Protein AF-A0A011QR63-F1 (afdb_monomer_lite)

Secondary structure (DSSP, 8-state):
-EE--TTHHHHHT-SGGGHHHHHHHHHHTS-HHHHHHHHHHHHHS---SSSHHHHHHHHHHHHHHHTTS-HHHHHHHHH-SS-HHHHHHHBSS---SPPPHHHHHHHH---SSHHHHHHHHHHHTHIIIIIIHHHHHHHHTTT--EE-GGG-HHHHHHHHHS-HHHHSBTTBTTHHHHHHTTTTS-HHHHTPPP------HHHHHHTTTHHHHHHHT-HHHHHHHTSB-HHHHHHHHHHHHTTSS--HHHHHHHHHHHHHIIIIIS---HHHHHHHHHHTT-

pLDDT: mean 89.35, std 8.79, range [52.25, 97.94]

Sequence (282 aa):
MILSGVGGDELFGGYRRYLGGHYARRYRNFPAWLRSLASLVAARLPADRHAGLLNRLRLAKGFIASAGMSADERYRSYLQVLDRQAVAALLIQPPGQASDPLTRAFAAAGNDDELNRMFAVDAETQLPDDLLLLTDKMSMAVSLECRVPLLDHQLVELAASIPASVKLRDGQLKSLLKLALTDLLPDEILNRQKRGFGTPMGAWLKRELAPLLRRLLAPAVVDARGLFHSSLVARLIADHDANRIDGTDILLALLNLEVWSRVYLDRRDPADVAEELRSYVA

Radius of gyration: 21.28 Å; chains: 1; bounding box: 49×40×59 Å

Structure (mmCIF, N/CA/C/O backbone):
data_AF-A0A011QR63-F1
#
_entry.id   AF-A0A011QR63-F1
#
loop_
_atom_site.group_PDB
_atom_site.id
_atom_site.type_symbol
_atom_site.label_atom_id
_atom_site.label_alt_id
_atom_site.label_comp_id
_atom_site.label_asym_id
_atom_site.label_entity_id
_atom_site.label_seq_id
_atom_site.pdbx_PDB_ins_code
_atom_site.Cartn_x
_atom_site.Cartn_y
_atom_site.Cartn_z
_atom_site.occupancy
_atom_site.B_iso_or_equiv
_atom_site.auth_seq_id
_atom_site.auth_comp_id
_atom_site.auth_asym_id
_atom_site.auth_atom_id
_atom_site.pdbx_PDB_model_num
ATOM 1 N N . MET A 1 1 ? -21.104 -12.993 -11.142 1.00 86.44 1 MET A N 1
ATOM 2 C CA . MET A 1 1 ? -21.135 -11.939 -10.109 1.00 86.44 1 MET A CA 1
ATOM 3 C C . MET A 1 1 ? -20.531 -12.491 -8.828 1.00 86.44 1 MET A C 1
ATOM 5 O O . MET A 1 1 ? -20.891 -13.598 -8.442 1.00 86.44 1 MET A O 1
ATOM 9 N N . ILE A 1 2 ? -19.617 -11.751 -8.202 1.00 95.94 2 ILE A N 1
ATOM 10 C CA . ILE A 1 2 ? -19.010 -12.079 -6.902 1.00 95.94 2 ILE A CA 1
ATOM 11 C C . ILE A 1 2 ? -19.216 -10.932 -5.908 1.00 95.94 2 ILE A C 1
ATOM 13 O O . ILE A 1 2 ? -19.413 -9.785 -6.309 1.00 95.94 2 ILE A O 1
ATOM 17 N N . LEU A 1 3 ? -19.164 -11.246 -4.613 1.00 95.81 3 LEU A N 1
ATOM 18 C CA . LEU A 1 3 ? -19.209 -10.259 -3.534 1.00 95.81 3 LEU A CA 1
ATOM 19 C C . LEU A 1 3 ? -17.835 -10.158 -2.874 1.00 95.81 3 LEU A C 1
ATOM 21 O O . LEU A 1 3 ? -17.238 -11.171 -2.510 1.00 95.81 3 LEU A O 1
ATOM 25 N N . SER A 1 4 ? -17.358 -8.931 -2.698 1.00 93.62 4 SER A N 1
ATOM 26 C CA . SER A 1 4 ? -16.094 -8.615 -2.046 1.00 93.62 4 SER A CA 1
ATOM 27 C C . SER A 1 4 ? -16.322 -7.975 -0.679 1.00 93.62 4 SER A C 1
ATOM 29 O O . SER A 1 4 ? -17.246 -7.191 -0.480 1.00 93.62 4 SER A O 1
ATOM 31 N N . GLY A 1 5 ? -15.446 -8.304 0.272 1.00 92.19 5 GLY A N 1
ATOM 32 C CA . GLY A 1 5 ? -15.429 -7.716 1.614 1.00 92.19 5 GLY A CA 1
ATOM 33 C C . GLY A 1 5 ? -14.639 -6.405 1.722 1.00 92.19 5 GLY A C 1
ATOM 34 O O . GLY A 1 5 ? -14.352 -5.974 2.842 1.00 92.19 5 GLY A O 1
ATOM 35 N N . VAL A 1 6 ? -14.235 -5.803 0.596 1.00 93.50 6 VAL A N 1
ATOM 36 C CA . VAL A 1 6 ? -13.594 -4.474 0.565 1.00 93.50 6 VAL A CA 1
ATOM 37 C C . VAL A 1 6 ? -14.530 -3.437 1.200 1.00 93.50 6 VAL A C 1
ATOM 39 O O . VAL A 1 6 ? -15.747 -3.523 1.046 1.00 93.50 6 VAL A O 1
ATOM 42 N N . GLY A 1 7 ? -13.970 -2.503 1.972 1.00 93.12 7 GLY A N 1
ATOM 43 C CA . GLY A 1 7 ? -14.705 -1.566 2.826 1.00 93.12 7 GLY A CA 1
ATOM 44 C C . GLY A 1 7 ? -14.773 -2.014 4.286 1.00 93.12 7 GLY A C 1
ATOM 45 O O . GLY A 1 7 ? -14.857 -1.193 5.195 1.00 93.12 7 GLY A O 1
ATOM 46 N N . GLY A 1 8 ? -14.669 -3.316 4.568 1.00 93.31 8 GLY A N 1
ATOM 47 C CA . GLY A 1 8 ? -14.758 -3.813 5.942 1.00 93.31 8 GLY A CA 1
ATOM 48 C C . GLY A 1 8 ? -13.569 -3.430 6.830 1.00 93.31 8 GLY A C 1
ATOM 49 O O . GLY A 1 8 ? -13.707 -3.358 8.051 1.00 93.31 8 GLY A O 1
ATOM 50 N N . ASP A 1 9 ? -12.380 -3.236 6.257 1.00 93.75 9 ASP A N 1
ATOM 51 C CA . ASP A 1 9 ? -11.210 -2.766 7.003 1.00 93.75 9 ASP A CA 1
ATOM 52 C C . ASP A 1 9 ? -11.206 -1.240 7.144 1.00 93.75 9 ASP A C 1
ATOM 54 O O . ASP A 1 9 ? -10.857 -0.741 8.216 1.00 93.75 9 ASP A O 1
ATOM 58 N N . GLU A 1 10 ? -11.631 -0.540 6.096 1.00 94.06 10 GLU A N 1
ATOM 59 C CA . GLU A 1 10 ? -11.618 0.916 5.946 1.00 94.06 10 GLU A CA 1
ATOM 60 C C . GLU A 1 10 ? -12.733 1.592 6.749 1.00 94.06 10 GLU A C 1
ATOM 62 O O . GLU A 1 10 ? -12.525 2.672 7.286 1.00 94.06 10 GLU A O 1
ATOM 67 N N . LEU A 1 11 ? -13.895 0.948 6.902 1.00 94.44 11 LEU A N 1
ATOM 68 C CA . LEU A 1 11 ? -15.013 1.502 7.675 1.00 94.44 11 LEU A CA 1
ATOM 69 C C . LEU A 1 11 ? -14.951 1.149 9.167 1.00 94.44 11 LEU A C 1
ATOM 71 O O . LEU A 1 11 ? -15.369 1.939 10.018 1.00 94.44 11 LEU A O 1
ATOM 75 N N . PHE A 1 12 ? -14.428 -0.038 9.499 1.00 94.94 12 PHE A N 1
ATOM 76 C CA . PHE A 1 12 ? -14.512 -0.610 10.852 1.00 94.94 12 PHE A CA 1
ATOM 77 C C . PHE A 1 12 ? -13.157 -0.847 11.528 1.00 94.94 12 PHE A C 1
ATOM 79 O O . PHE A 1 12 ? -13.092 -1.487 12.577 1.00 94.94 12 PHE A O 1
ATOM 86 N N . GLY A 1 13 ? -12.061 -0.333 10.970 1.00 93.19 13 GLY A N 1
ATOM 87 C CA . GLY A 1 13 ? -10.762 -0.349 11.640 1.00 93.19 13 GLY A CA 1
ATOM 88 C C . GLY A 1 13 ? -10.104 -1.722 11.643 1.00 93.19 13 GLY A C 1
ATOM 89 O O . GLY A 1 13 ? -9.891 -2.320 12.697 1.00 93.19 13 GLY A O 1
ATOM 90 N N . GLY A 1 14 ? -9.775 -2.234 10.459 1.00 91.31 14 GLY A N 1
ATOM 91 C CA . GLY A 1 14 ? -9.186 -3.563 10.298 1.00 91.31 14 GLY A CA 1
ATOM 92 C C . GLY A 1 14 ? -7.684 -3.619 10.009 1.00 91.31 14 GLY A C 1
ATOM 93 O O . GLY A 1 14 ? -7.072 -4.691 10.085 1.00 91.31 14 GLY A O 1
ATOM 94 N N . TYR A 1 15 ? -7.052 -2.472 9.760 1.00 90.69 15 TYR A N 1
ATOM 95 C CA . TYR A 1 15 ? -5.606 -2.379 9.596 1.00 90.69 15 TYR A CA 1
ATOM 96 C C . TYR A 1 15 ? -4.888 -2.078 10.908 1.00 90.69 15 TYR A C 1
ATOM 98 O O . TYR A 1 15 ? -5.286 -1.227 11.697 1.00 90.69 15 TYR A O 1
ATOM 106 N N . ARG A 1 16 ? -3.728 -2.713 11.107 1.00 88.25 16 ARG A N 1
ATOM 107 C CA . ARG A 1 16 ? -2.892 -2.494 12.300 1.00 88.25 16 ARG A CA 1
ATOM 108 C C . ARG A 1 16 ? -2.412 -1.049 12.444 1.00 88.25 16 ARG A C 1
ATOM 110 O O . ARG A 1 16 ? -2.157 -0.626 13.566 1.00 88.25 16 ARG A O 1
ATOM 117 N N . ARG A 1 17 ? -2.320 -0.294 11.342 1.00 89.50 17 ARG A N 1
ATOM 118 C CA . ARG A 1 17 ? -1.964 1.135 11.356 1.00 89.50 17 ARG A CA 1
ATOM 119 C C . ARG A 1 17 ? -2.915 1.975 12.215 1.00 89.50 17 ARG A C 1
ATOM 121 O O . ARG A 1 17 ? -2.459 2.904 12.874 1.00 89.50 17 ARG A O 1
ATOM 128 N N . TYR A 1 18 ? -4.188 1.586 12.304 1.00 90.88 18 TYR A N 1
ATOM 129 C CA . TYR A 1 18 ? -5.198 2.249 13.134 1.00 90.88 18 TYR A CA 1
ATOM 130 C C . TYR A 1 18 ? -4.936 2.119 14.639 1.00 90.88 18 TYR A C 1
ATOM 132 O O . TYR A 1 18 ? -5.391 2.938 15.430 1.00 90.88 18 TYR A O 1
ATOM 140 N N . LEU A 1 19 ? -4.133 1.134 15.054 1.00 88.81 19 LEU A N 1
ATOM 141 C CA . LEU A 1 19 ? -3.722 0.978 16.451 1.00 88.81 19 LEU A CA 1
ATOM 142 C C . LEU A 1 19 ? -2.614 1.956 16.858 1.00 88.81 19 LEU A C 1
ATOM 144 O O . LEU A 1 19 ? -2.308 2.070 18.046 1.00 88.81 19 LEU A O 1
ATOM 148 N N . GLY A 1 20 ? -2.011 2.660 15.893 1.00 84.69 20 GLY A N 1
ATOM 149 C CA . GLY A 1 20 ? -0.913 3.593 16.125 1.00 84.69 20 GLY A CA 1
ATOM 150 C C . GLY A 1 20 ? -1.259 4.636 17.186 1.00 84.69 20 GLY A C 1
ATOM 151 O O . GLY A 1 20 ? -0.556 4.720 18.188 1.00 84.69 20 GLY A O 1
ATOM 152 N N . GLY A 1 21 ? -2.368 5.366 17.023 1.00 83.50 21 GLY A N 1
ATOM 153 C CA . GLY A 1 21 ? -2.814 6.369 17.999 1.00 83.50 21 GLY A CA 1
ATOM 154 C C . GLY A 1 21 ? -3.155 5.770 19.371 1.00 83.50 21 GLY A C 1
ATOM 155 O O . GLY A 1 21 ? -2.744 6.299 20.409 1.00 83.50 21 GLY A O 1
ATOM 156 N N . HIS A 1 22 ? -3.824 4.611 19.386 1.00 85.00 22 HIS A N 1
ATOM 157 C CA . HIS A 1 22 ? -4.219 3.906 20.611 1.00 85.00 22 HIS A CA 1
ATOM 158 C C . HIS A 1 22 ? -3.017 3.530 21.495 1.00 85.00 22 HIS A C 1
ATOM 160 O O . HIS A 1 22 ? -3.039 3.735 22.715 1.00 85.00 22 HIS A O 1
ATOM 166 N N . TYR A 1 23 ? -1.950 2.997 20.893 1.00 85.06 23 TYR A N 1
ATOM 167 C CA . TYR A 1 23 ? -0.729 2.651 21.622 1.00 85.06 23 TYR A CA 1
ATOM 168 C C . TYR A 1 23 ? 0.194 3.849 21.827 1.00 85.06 23 TYR A C 1
ATOM 170 O O . TYR A 1 23 ? 0.824 3.935 22.880 1.00 85.06 23 TYR A O 1
ATOM 178 N N . ALA A 1 24 ? 0.252 4.802 20.890 1.00 84.50 24 ALA A N 1
ATOM 179 C CA . ALA A 1 24 ? 1.069 6.006 21.034 1.00 84.50 24 ALA A CA 1
ATOM 180 C C . ALA A 1 24 ? 0.640 6.825 22.258 1.00 84.50 24 ALA A C 1
ATOM 182 O O . ALA A 1 24 ? 1.496 7.321 22.986 1.00 84.50 24 ALA A O 1
ATOM 183 N N . ARG A 1 25 ? -0.666 6.896 22.555 1.00 82.38 25 ARG A N 1
ATOM 184 C CA . ARG A 1 25 ? -1.178 7.559 23.765 1.00 82.38 25 ARG A CA 1
ATOM 185 C C . ARG A 1 25 ? -0.624 6.933 25.048 1.00 82.38 25 ARG A C 1
ATOM 187 O O . ARG A 1 25 ? -0.149 7.651 25.917 1.00 82.38 25 ARG A O 1
ATOM 194 N N . ARG A 1 26 ? -0.608 5.598 25.140 1.00 82.75 26 ARG A N 1
ATOM 195 C CA . ARG A 1 26 ? -0.003 4.883 26.280 1.00 82.75 26 ARG A CA 1
ATOM 196 C C . ARG A 1 26 ? 1.513 5.032 26.310 1.00 82.75 26 ARG A C 1
ATOM 198 O O . ARG A 1 26 ? 2.085 5.218 27.375 1.00 82.75 26 ARG A O 1
ATOM 205 N N . TYR A 1 27 ? 2.158 4.989 25.146 1.00 84.44 27 TYR A N 1
ATOM 206 C CA . TYR A 1 27 ? 3.603 5.155 25.026 1.00 84.44 27 TYR A CA 1
ATOM 207 C C . TYR A 1 27 ? 4.069 6.538 25.501 1.00 84.44 27 TYR A C 1
ATOM 209 O O . TYR A 1 27 ? 5.082 6.648 26.185 1.00 84.44 27 TYR A O 1
ATOM 217 N N . ARG A 1 28 ? 3.308 7.597 25.197 1.00 83.44 28 ARG A N 1
ATOM 218 C CA . ARG A 1 28 ? 3.600 8.974 25.629 1.00 83.44 28 ARG A CA 1
ATOM 219 C C . ARG A 1 28 ? 3.533 9.164 27.146 1.00 83.44 28 ARG A C 1
ATOM 221 O O . ARG A 1 28 ? 4.218 10.046 27.650 1.00 83.44 28 ARG A O 1
ATOM 228 N N . ASN A 1 29 ? 2.788 8.319 27.863 1.00 85.88 29 ASN A N 1
ATOM 229 C CA . ASN A 1 29 ? 2.734 8.355 29.326 1.00 85.88 29 ASN A CA 1
ATOM 230 C C . ASN A 1 29 ? 4.024 7.833 29.986 1.00 85.88 29 ASN A C 1
ATOM 232 O O . ASN A 1 29 ? 4.220 8.044 31.180 1.00 85.88 29 ASN A O 1
ATOM 236 N N . PHE A 1 30 ? 4.917 7.167 29.241 1.00 86.06 30 PHE A N 1
ATOM 237 C CA . PHE A 1 30 ? 6.207 6.746 29.782 1.00 86.06 30 PHE A CA 1
ATOM 238 C C . PHE A 1 30 ? 7.208 7.916 29.865 1.00 86.06 30 PHE A C 1
ATOM 240 O O . PHE A 1 30 ? 7.288 8.743 28.942 1.00 86.06 30 PHE A O 1
ATOM 247 N N . PRO A 1 31 ? 8.044 7.949 30.923 1.00 86.75 31 PRO A N 1
ATOM 248 C CA . PRO A 1 31 ? 9.156 8.884 31.057 1.00 86.75 31 PRO A CA 1
ATOM 249 C C . PRO A 1 31 ? 10.037 8.972 29.806 1.00 86.75 31 PRO A C 1
ATOM 251 O O . PRO A 1 31 ? 10.300 7.971 29.135 1.00 86.75 31 PRO A O 1
ATOM 254 N N . ALA A 1 32 ? 10.552 10.170 29.515 1.00 84.06 32 ALA A N 1
ATOM 255 C CA . ALA A 1 32 ? 11.352 10.424 28.315 1.00 84.06 32 ALA A CA 1
ATOM 256 C C . ALA A 1 32 ? 12.577 9.502 28.194 1.00 84.06 32 ALA A C 1
ATOM 258 O O . ALA A 1 32 ? 12.875 9.034 27.100 1.00 84.06 32 ALA A O 1
ATOM 259 N N . TRP A 1 33 ? 13.233 9.172 29.311 1.00 84.69 33 TRP A N 1
ATOM 260 C CA . TRP A 1 33 ? 14.402 8.290 29.325 1.00 84.69 33 TRP A CA 1
ATOM 261 C C . TRP A 1 33 ? 14.076 6.855 28.876 1.00 84.69 33 TRP A C 1
ATOM 263 O O . TRP A 1 33 ? 14.847 6.269 28.118 1.00 84.69 33 TRP A O 1
ATOM 273 N N . LEU A 1 34 ? 12.911 6.315 29.261 1.00 84.25 34 LEU A N 1
ATOM 274 C CA . LEU A 1 34 ? 12.449 4.995 28.815 1.00 84.25 34 LEU A CA 1
ATOM 275 C C . LEU A 1 34 ? 12.167 4.990 27.315 1.00 84.25 34 LEU A C 1
ATOM 277 O O . LEU A 1 34 ? 12.522 4.038 26.623 1.00 84.25 34 LEU A O 1
ATOM 281 N N . ARG A 1 35 ? 11.576 6.073 26.799 1.00 82.38 35 ARG A N 1
ATOM 282 C CA . ARG A 1 35 ? 11.325 6.233 25.362 1.00 82.38 35 ARG A CA 1
ATOM 283 C C . ARG A 1 35 ? 12.629 6.330 24.568 1.00 82.38 35 ARG A C 1
ATOM 285 O O . ARG A 1 35 ? 12.756 5.682 23.534 1.00 82.38 35 ARG A O 1
ATOM 292 N N . SER A 1 36 ? 13.616 7.076 25.064 1.00 80.06 36 SER A N 1
ATOM 293 C CA . SER A 1 36 ? 14.941 7.178 24.438 1.00 80.06 36 SER A CA 1
ATOM 294 C C . SER A 1 36 ? 15.680 5.838 24.427 1.00 80.06 36 SER A C 1
ATOM 296 O O . SER A 1 36 ? 16.251 5.459 23.404 1.00 80.06 36 SER A O 1
ATOM 298 N N . LEU A 1 37 ? 15.621 5.086 25.531 1.00 83.19 37 LEU A N 1
ATOM 299 C CA . LEU A 1 37 ? 16.194 3.744 25.613 1.00 83.19 37 LEU A CA 1
ATOM 300 C C . LEU A 1 37 ? 15.519 2.789 24.619 1.00 83.19 37 LEU A C 1
ATOM 302 O O . LEU A 1 37 ? 16.206 2.074 23.890 1.00 83.19 37 LEU A O 1
ATOM 306 N N . ALA A 1 38 ? 14.187 2.818 24.537 1.00 79.44 38 ALA A N 1
ATOM 307 C CA . ALA A 1 38 ? 13.428 2.008 23.590 1.00 79.44 38 ALA A CA 1
ATOM 308 C C . ALA A 1 38 ? 13.811 2.316 22.133 1.00 79.44 38 ALA A C 1
ATOM 310 O O . ALA A 1 38 ? 14.024 1.386 21.357 1.00 79.44 38 ALA A O 1
ATOM 311 N N . SER A 1 39 ? 13.972 3.593 21.767 1.00 77.12 39 SER A N 1
ATOM 312 C CA . SER A 1 39 ? 14.424 3.998 20.428 1.00 77.12 39 SER A CA 1
ATOM 313 C C . SER A 1 39 ? 15.839 3.508 20.102 1.00 77.12 39 SER A C 1
ATOM 315 O O . SER A 1 39 ? 16.076 3.009 19.001 1.00 77.12 39 SER A O 1
ATOM 317 N N . LEU A 1 40 ? 16.773 3.587 21.057 1.00 77.88 40 LEU A N 1
ATOM 318 C CA . LEU A 1 40 ? 18.148 3.098 20.887 1.00 77.88 40 LEU A CA 1
ATOM 319 C C . LEU A 1 40 ? 18.203 1.579 20.692 1.00 77.88 40 LEU A C 1
ATOM 321 O O . LEU A 1 40 ? 18.925 1.086 19.823 1.00 77.88 40 LEU A O 1
ATOM 325 N N . VAL A 1 41 ? 17.423 0.834 21.479 1.00 79.06 41 VAL A N 1
ATOM 326 C CA . VAL A 1 41 ? 17.311 -0.624 21.345 1.00 79.06 41 VAL A CA 1
ATOM 327 C C . VAL A 1 41 ? 16.657 -0.980 20.010 1.00 79.06 41 VAL A C 1
ATOM 329 O O . VAL A 1 41 ? 17.182 -1.812 19.272 1.00 79.06 41 VAL A O 1
ATOM 332 N N . ALA A 1 42 ? 15.564 -0.304 19.648 1.00 75.44 42 ALA A N 1
ATOM 333 C CA . ALA A 1 42 ? 14.840 -0.541 18.404 1.00 75.44 42 ALA A CA 1
ATOM 334 C C . ALA A 1 42 ? 15.699 -0.316 17.153 1.00 75.44 42 ALA A C 1
ATOM 336 O O . ALA A 1 42 ? 15.599 -1.085 16.194 1.00 75.44 42 ALA A O 1
ATOM 337 N N . ALA A 1 43 ? 16.578 0.690 17.162 1.00 70.25 43 ALA A N 1
ATOM 338 C CA . ALA A 1 43 ? 17.498 0.957 16.058 1.00 70.25 43 ALA A CA 1
ATOM 339 C C . ALA A 1 43 ? 18.404 -0.248 15.742 1.00 70.25 43 ALA A C 1
ATOM 341 O O . ALA A 1 43 ? 18.664 -0.521 14.568 1.00 70.25 43 ALA A O 1
ATOM 342 N N . ARG A 1 44 ? 18.807 -1.007 16.772 1.00 73.25 44 ARG A N 1
ATOM 343 C CA . ARG A 1 44 ? 19.712 -2.164 16.665 1.00 73.25 44 ARG A CA 1
ATOM 344 C C . ARG A 1 44 ? 19.017 -3.509 16.464 1.00 73.25 44 ARG A C 1
ATOM 346 O O . ARG A 1 44 ? 19.701 -4.505 16.245 1.00 73.25 44 ARG A O 1
ATOM 353 N N . LEU A 1 45 ? 17.686 -3.566 16.533 1.00 67.75 45 LEU A N 1
ATOM 354 C CA . LEU A 1 45 ? 16.971 -4.825 16.343 1.00 67.75 45 LEU A CA 1
ATOM 355 C C . LEU A 1 45 ? 17.025 -5.280 14.873 1.00 67.75 45 LEU A C 1
ATOM 357 O O . LEU A 1 45 ? 16.715 -4.472 13.981 1.00 67.75 45 LEU A O 1
ATOM 361 N N . PRO A 1 46 ? 17.358 -6.562 14.617 1.00 61.84 46 PRO A N 1
ATOM 362 C CA . PRO A 1 46 ? 17.214 -7.162 13.299 1.00 61.84 46 PRO A CA 1
ATOM 363 C C . PRO A 1 46 ? 15.728 -7.234 12.932 1.00 61.84 46 PRO A C 1
ATOM 365 O O . PRO A 1 46 ? 14.874 -7.537 13.769 1.00 61.84 46 PRO A O 1
ATOM 368 N N . ALA A 1 47 ? 15.412 -6.926 11.679 1.00 58.75 47 ALA A N 1
ATOM 369 C CA . ALA A 1 47 ? 14.053 -6.915 11.162 1.00 58.75 47 ALA A CA 1
ATOM 370 C C . ALA A 1 47 ? 13.981 -7.829 9.940 1.00 58.75 47 ALA A C 1
ATOM 372 O O . ALA A 1 47 ? 14.671 -7.594 8.956 1.00 58.75 47 ALA A O 1
ATOM 373 N N . ASP A 1 48 ? 13.126 -8.845 10.007 1.00 58.56 48 ASP A N 1
ATOM 374 C CA . ASP A 1 48 ? 12.879 -9.784 8.912 1.00 58.56 48 ASP A CA 1
ATOM 375 C C . ASP A 1 48 ? 11.366 -10.036 8.817 1.00 58.56 48 ASP A C 1
ATOM 377 O O . ASP A 1 48 ? 10.661 -10.072 9.832 1.00 58.56 48 ASP A O 1
ATOM 381 N N . ARG A 1 49 ? 10.852 -10.152 7.591 1.00 56.41 49 ARG A N 1
ATOM 382 C CA . ARG A 1 49 ? 9.438 -10.396 7.289 1.00 56.41 49 ARG A CA 1
ATOM 383 C C . ARG A 1 49 ? 9.069 -11.888 7.358 1.00 56.41 49 ARG A C 1
ATOM 385 O O . ARG A 1 49 ? 7.886 -12.192 7.497 1.00 56.41 49 ARG A O 1
ATOM 392 N N . HIS A 1 50 ? 10.044 -12.802 7.325 1.00 52.25 50 HIS A N 1
ATOM 393 C CA . HIS A 1 50 ? 9.824 -14.239 7.116 1.00 52.25 50 HIS A CA 1
ATOM 394 C C . HIS A 1 50 ? 9.805 -15.093 8.396 1.00 52.25 50 HIS A C 1
ATOM 396 O O . HIS A 1 50 ? 9.279 -16.204 8.372 1.00 52.25 50 HIS A O 1
ATOM 402 N N . ALA A 1 51 ? 10.288 -14.577 9.533 1.00 60.09 51 ALA A N 1
ATOM 403 C CA . ALA A 1 51 ? 10.204 -15.262 10.828 1.00 60.09 51 ALA A CA 1
ATOM 404 C C . ALA A 1 51 ? 9.222 -14.556 11.778 1.00 60.09 51 ALA A C 1
ATOM 406 O O . ALA A 1 51 ? 9.281 -13.340 11.968 1.00 60.09 51 ALA A O 1
ATOM 407 N N . GLY A 1 52 ? 8.334 -15.316 12.433 1.00 61.19 52 GLY A N 1
ATOM 408 C CA . GLY A 1 52 ? 7.259 -14.762 13.271 1.00 61.19 52 GLY A CA 1
ATOM 409 C C . GLY A 1 52 ? 7.737 -13.810 14.379 1.00 61.19 52 GLY A C 1
ATOM 410 O O . GLY A 1 52 ? 7.100 -12.783 14.620 1.00 61.19 52 GLY A O 1
ATOM 411 N N . LEU A 1 53 ? 8.878 -14.105 15.014 1.00 64.44 53 LEU A N 1
ATOM 412 C CA . LEU A 1 53 ? 9.492 -13.247 16.035 1.00 64.44 53 LEU A CA 1
ATOM 413 C C . LEU A 1 53 ? 10.116 -11.978 15.430 1.00 64.44 53 LEU A C 1
ATOM 415 O O . LEU A 1 53 ? 9.874 -10.879 15.926 1.00 64.44 53 LEU A O 1
ATOM 419 N N . LEU A 1 54 ? 10.861 -12.110 14.331 1.00 66.50 54 LEU A N 1
ATOM 420 C CA . LEU A 1 54 ? 11.515 -10.982 13.658 1.00 66.50 54 LEU A CA 1
ATOM 421 C C . LEU A 1 54 ? 10.494 -10.008 13.052 1.00 66.50 54 LEU A C 1
ATOM 423 O O . LEU A 1 54 ? 10.695 -8.794 13.099 1.00 66.50 54 LEU A O 1
ATOM 427 N N . ASN A 1 55 ? 9.337 -10.507 12.606 1.00 67.44 55 ASN A N 1
ATOM 428 C CA . ASN A 1 55 ? 8.239 -9.658 12.155 1.00 67.44 55 ASN A CA 1
ATOM 429 C C . ASN A 1 55 ? 7.655 -8.831 13.315 1.00 67.44 55 ASN A C 1
ATOM 431 O O . ASN A 1 55 ? 7.342 -7.654 13.138 1.00 67.44 55 ASN A O 1
ATOM 435 N N . ARG A 1 56 ? 7.549 -9.401 14.527 1.00 70.81 56 ARG A N 1
ATOM 436 C CA . ARG A 1 56 ? 7.129 -8.648 15.726 1.00 70.81 56 ARG A CA 1
ATOM 437 C C . ARG A 1 56 ? 8.139 -7.558 16.087 1.00 70.81 56 ARG A C 1
ATOM 439 O O . ARG A 1 56 ? 7.718 -6.444 16.382 1.00 70.81 56 ARG A O 1
ATOM 446 N N . LEU A 1 57 ? 9.440 -7.846 16.007 1.00 71.88 57 LEU A N 1
ATOM 447 C CA . LEU A 1 57 ? 10.498 -6.857 16.252 1.00 71.88 57 LEU A CA 1
ATOM 448 C C . LEU A 1 57 ? 10.487 -5.737 15.206 1.00 71.88 57 LEU A C 1
ATOM 450 O O . LEU A 1 57 ? 10.578 -4.568 15.569 1.00 71.88 57 LEU A O 1
ATOM 454 N N . ARG A 1 58 ? 10.273 -6.064 13.926 1.00 74.81 58 ARG A N 1
ATOM 455 C CA . ARG A 1 58 ? 10.079 -5.081 12.848 1.00 74.81 58 ARG A CA 1
ATOM 456 C C . ARG A 1 58 ? 8.898 -4.152 13.130 1.00 74.81 58 ARG A C 1
ATOM 458 O O . ARG A 1 58 ? 9.012 -2.940 12.969 1.00 74.81 58 ARG A O 1
ATOM 465 N N . LEU A 1 59 ? 7.769 -4.712 13.561 1.00 74.50 59 LEU A N 1
ATOM 466 C CA . LEU A 1 59 ? 6.568 -3.943 13.893 1.00 74.50 59 LEU A CA 1
ATOM 467 C C . LEU A 1 59 ? 6.777 -3.061 15.127 1.00 74.50 59 LEU A C 1
ATOM 469 O O . LEU A 1 59 ? 6.361 -1.906 15.120 1.00 74.50 59 LEU A O 1
ATOM 473 N N . ALA A 1 60 ? 7.456 -3.573 16.156 1.00 76.00 60 ALA A N 1
ATOM 474 C CA . ALA A 1 60 ? 7.826 -2.794 17.334 1.00 76.00 60 ALA A CA 1
ATOM 475 C C . ALA A 1 60 ? 8.777 -1.645 16.968 1.00 76.00 60 ALA A C 1
ATOM 477 O O . ALA A 1 60 ? 8.553 -0.513 17.383 1.00 76.00 60 ALA A O 1
ATOM 478 N N . LYS A 1 61 ? 9.783 -1.909 16.126 1.00 77.81 61 LYS A N 1
ATOM 479 C CA . LYS A 1 61 ? 10.714 -0.900 15.604 1.00 77.81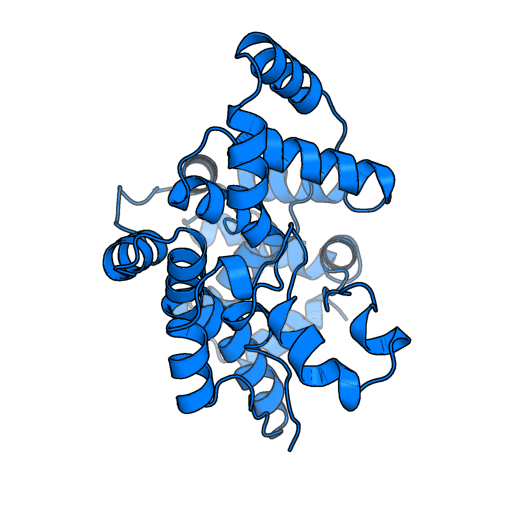 61 LYS A CA 1
ATOM 480 C C . LYS A 1 61 ? 9.983 0.201 14.835 1.00 77.81 61 LYS A C 1
ATOM 482 O O . LYS A 1 61 ? 10.192 1.375 15.124 1.00 77.81 61 LYS A O 1
ATOM 487 N N . GLY A 1 62 ? 9.094 -0.172 13.912 1.00 76.44 62 GLY A N 1
ATOM 488 C CA . GLY A 1 62 ? 8.290 0.785 13.146 1.00 76.44 62 GLY A CA 1
ATOM 489 C C . GLY A 1 62 ? 7.333 1.602 14.020 1.00 76.44 62 GLY A C 1
ATOM 490 O O . GLY A 1 62 ? 7.185 2.805 13.816 1.00 76.44 62 GLY A O 1
ATOM 491 N N . PHE A 1 63 ? 6.734 0.985 15.044 1.00 82.25 63 PHE A N 1
ATOM 492 C CA . PHE A 1 63 ? 5.904 1.702 16.011 1.00 82.25 63 PHE A CA 1
ATOM 493 C C . PHE A 1 63 ? 6.726 2.687 16.850 1.00 82.25 63 PHE A C 1
ATOM 495 O O . PHE A 1 63 ? 6.343 3.842 16.969 1.00 82.25 63 PHE A O 1
ATOM 502 N N . ILE A 1 64 ? 7.869 2.270 17.403 1.00 80.88 64 ILE A N 1
ATOM 503 C CA . ILE A 1 64 ? 8.717 3.139 18.234 1.00 80.88 64 ILE A CA 1
ATOM 504 C C . ILE A 1 64 ? 9.210 4.345 17.426 1.00 80.88 64 ILE A C 1
ATOM 506 O O . ILE A 1 64 ? 9.143 5.471 17.916 1.00 80.88 64 ILE A O 1
ATOM 510 N N . ALA A 1 65 ? 9.627 4.123 16.176 1.00 79.81 65 ALA A N 1
ATOM 511 C CA . ALA A 1 65 ? 10.045 5.192 15.273 1.00 79.81 65 ALA A CA 1
ATOM 512 C C . ALA A 1 65 ? 8.917 6.198 14.976 1.00 79.81 65 ALA A C 1
ATOM 514 O O . ALA A 1 65 ? 9.184 7.387 14.836 1.00 79.81 65 ALA A O 1
ATOM 515 N N . SER A 1 66 ? 7.659 5.747 14.930 1.00 83.06 66 SER A N 1
ATOM 516 C CA . SER A 1 66 ? 6.499 6.587 14.591 1.00 83.06 66 SER A CA 1
ATOM 517 C C . SER A 1 66 ? 5.680 7.073 15.796 1.00 83.06 66 SER A C 1
ATOM 519 O O . SER A 1 66 ? 4.783 7.907 15.651 1.00 83.06 66 SER A O 1
ATOM 521 N N . ALA A 1 67 ? 5.976 6.608 17.012 1.00 81.38 67 ALA A N 1
ATOM 522 C CA . ALA A 1 67 ? 5.213 6.950 18.215 1.00 81.38 67 ALA A CA 1
ATOM 523 C C . ALA A 1 67 ? 5.343 8.433 18.614 1.00 81.38 67 ALA A C 1
ATOM 525 O O . ALA A 1 67 ? 4.437 8.995 19.241 1.00 81.38 67 ALA A O 1
ATOM 526 N N . GLY A 1 68 ? 6.465 9.065 18.250 1.00 79.81 68 GLY A N 1
ATOM 527 C CA . GLY A 1 68 ? 6.709 10.496 18.447 1.00 79.81 68 GLY A CA 1
ATOM 528 C C . GLY A 1 68 ? 6.119 11.397 17.359 1.00 79.81 68 GLY A C 1
ATOM 529 O O . GLY A 1 68 ? 6.009 12.596 17.582 1.00 79.81 68 GLY A O 1
ATOM 530 N N . MET A 1 69 ? 5.719 10.833 16.218 1.00 85.31 69 MET A N 1
ATOM 531 C CA . MET A 1 69 ? 5.200 11.592 15.080 1.00 85.31 69 MET A CA 1
ATOM 532 C C . MET A 1 69 ? 3.773 12.096 15.336 1.00 85.31 69 MET A C 1
ATOM 534 O O . MET A 1 69 ? 3.019 11.530 16.151 1.00 85.31 69 MET A O 1
ATOM 538 N N . SER A 1 70 ? 3.380 13.139 14.600 1.00 84.75 70 SER A N 1
ATOM 539 C CA . SER A 1 70 ? 1.967 13.499 14.458 1.00 84.75 70 SER A CA 1
ATOM 540 C C . SER A 1 70 ? 1.173 12.342 13.832 1.00 84.75 70 SER A C 1
ATOM 542 O O . SER A 1 70 ? 1.739 11.386 13.294 1.00 84.75 70 SER A O 1
ATOM 544 N N . ALA A 1 71 ? -0.155 12.387 13.936 1.00 82.12 71 ALA A N 1
ATOM 545 C CA . ALA A 1 71 ? -1.018 11.363 13.353 1.00 82.12 71 ALA A CA 1
ATOM 546 C C . ALA A 1 71 ? -0.808 11.225 11.839 1.00 82.12 71 ALA A C 1
ATOM 548 O O . ALA A 1 71 ? -0.609 10.120 11.336 1.00 82.12 71 ALA A O 1
ATOM 549 N N . ASP A 1 72 ? -0.775 12.359 11.144 1.00 85.44 72 ASP A N 1
ATOM 550 C CA . ASP A 1 72 ? -0.652 12.444 9.695 1.00 85.44 72 ASP A CA 1
ATOM 551 C C . ASP A 1 72 ? 0.723 11.945 9.217 1.00 85.44 72 ASP A C 1
ATOM 553 O O . ASP A 1 72 ? 0.822 11.226 8.223 1.00 85.44 72 ASP A O 1
ATOM 557 N N . GLU A 1 73 ? 1.806 12.302 9.915 1.00 85.94 73 GLU A N 1
ATOM 558 C CA . GLU A 1 73 ? 3.159 11.800 9.624 1.00 85.94 73 GLU A CA 1
ATOM 559 C C . GLU A 1 73 ? 3.263 10.296 9.880 1.00 85.94 73 GLU A C 1
ATOM 561 O O . GLU A 1 73 ? 3.796 9.558 9.051 1.00 85.94 73 GLU A O 1
ATOM 566 N N . ARG A 1 74 ? 2.700 9.818 10.997 1.00 88.50 74 ARG A N 1
ATOM 567 C CA . ARG A 1 74 ? 2.666 8.390 11.318 1.00 88.50 74 ARG A CA 1
ATOM 568 C C . ARG A 1 74 ? 1.894 7.612 10.257 1.00 88.50 74 ARG A C 1
ATOM 570 O O . ARG A 1 74 ? 2.379 6.578 9.806 1.00 88.50 74 ARG A O 1
ATOM 577 N N . TYR A 1 75 ? 0.731 8.102 9.836 1.00 88.88 75 TYR A N 1
ATOM 578 C CA . TYR A 1 75 ? -0.045 7.489 8.761 1.00 88.88 75 TYR A CA 1
ATOM 579 C C . TYR A 1 75 ? 0.766 7.402 7.464 1.00 88.88 75 TYR A C 1
ATOM 581 O O . TYR A 1 75 ? 0.890 6.315 6.900 1.00 88.88 75 TYR A O 1
ATOM 589 N N . ARG A 1 76 ? 1.398 8.507 7.039 1.00 88.19 76 ARG A N 1
ATOM 590 C CA . ARG A 1 76 ? 2.271 8.522 5.851 1.00 88.19 76 ARG A CA 1
ATOM 591 C C . ARG A 1 76 ? 3.409 7.515 5.970 1.00 88.19 76 ARG A C 1
ATOM 593 O O . ARG A 1 76 ? 3.642 6.763 5.032 1.00 88.19 76 ARG A O 1
ATOM 600 N N . SER A 1 77 ? 4.049 7.430 7.136 1.00 87.06 77 SER A N 1
ATOM 601 C CA . SER A 1 77 ? 5.148 6.487 7.378 1.00 87.06 77 SER A CA 1
ATOM 602 C C . SER A 1 77 ? 4.741 5.019 7.194 1.00 87.06 77 SER A C 1
ATOM 604 O O . SER A 1 77 ? 5.583 4.185 6.874 1.00 87.06 77 SER A O 1
ATOM 606 N N . TYR A 1 78 ? 3.457 4.698 7.389 1.00 85.81 78 TYR A N 1
ATOM 607 C CA . TYR A 1 78 ? 2.926 3.347 7.229 1.00 85.81 78 TYR A CA 1
ATOM 608 C C . TYR A 1 78 ? 2.512 3.003 5.799 1.00 85.81 78 TYR A C 1
ATOM 610 O O . TYR A 1 78 ? 2.450 1.815 5.485 1.00 85.81 78 TYR A O 1
ATOM 618 N N . LEU A 1 79 ? 2.195 4.000 4.970 1.00 85.56 79 LEU A N 1
ATOM 619 C CA . LEU A 1 79 ? 1.741 3.789 3.591 1.00 85.56 79 LEU A CA 1
ATOM 620 C C . LEU A 1 79 ? 2.810 4.068 2.540 1.00 85.56 79 LEU A C 1
ATOM 622 O O . LEU A 1 79 ? 2.741 3.516 1.446 1.00 85.56 79 LEU A O 1
ATOM 626 N N . GLN A 1 80 ? 3.779 4.930 2.837 1.00 86.69 80 GLN A N 1
ATOM 627 C CA . GLN A 1 80 ? 4.807 5.279 1.869 1.00 86.69 80 GLN A CA 1
ATOM 628 C C . GLN A 1 80 ? 5.687 4.062 1.541 1.00 86.69 80 GLN A C 1
ATOM 630 O O . GLN A 1 80 ? 6.161 3.358 2.433 1.00 86.69 80 GLN A O 1
ATOM 635 N N . VAL A 1 81 ? 5.940 3.851 0.250 1.00 87.69 81 VAL A N 1
ATOM 636 C CA . VAL A 1 81 ? 6.916 2.860 -0.232 1.00 87.69 81 VAL A CA 1
ATOM 637 C C . VAL A 1 81 ? 8.342 3.384 -0.036 1.00 87.69 81 VAL A C 1
ATOM 639 O O . VAL A 1 81 ? 9.224 2.669 0.433 1.00 87.69 81 VAL A O 1
ATOM 642 N N . LEU A 1 82 ? 8.543 4.664 -0.351 1.00 87.50 82 LEU A N 1
ATOM 643 C CA . LEU A 1 82 ? 9.766 5.421 -0.116 1.00 87.50 82 LEU A CA 1
ATOM 644 C C . LEU A 1 82 ? 9.413 6.738 0.562 1.00 87.50 82 LEU A C 1
ATOM 646 O O . LEU A 1 82 ? 8.392 7.350 0.245 1.00 87.50 82 LEU A O 1
ATOM 650 N N . ASP A 1 83 ? 10.277 7.197 1.464 1.00 85.94 83 ASP A N 1
ATOM 651 C CA . ASP A 1 83 ? 10.192 8.575 1.933 1.00 85.94 83 ASP A CA 1
ATOM 652 C C . ASP A 1 83 ? 10.617 9.562 0.829 1.00 85.94 83 ASP A C 1
ATOM 654 O O . ASP A 1 83 ? 11.241 9.208 -0.177 1.00 85.94 83 ASP A O 1
ATOM 658 N N . ARG A 1 84 ? 10.272 10.838 1.023 1.00 84.12 84 ARG A N 1
ATOM 659 C CA . ARG A 1 84 ? 10.558 11.901 0.048 1.00 84.12 84 ARG A CA 1
ATOM 660 C C . ARG A 1 84 ? 12.052 12.077 -0.225 1.00 84.12 84 ARG A C 1
ATOM 662 O O . ARG A 1 84 ? 12.411 12.449 -1.338 1.00 84.12 84 ARG A O 1
ATOM 669 N N . GLN A 1 85 ? 12.909 11.823 0.762 1.00 87.81 85 GLN A N 1
ATOM 670 C CA . GLN A 1 85 ? 14.353 11.977 0.612 1.00 87.81 85 GLN A CA 1
ATOM 671 C C . GLN A 1 85 ? 14.926 10.867 -0.275 1.00 87.81 85 GLN A C 1
ATOM 673 O O . GLN A 1 85 ? 15.723 11.147 -1.166 1.00 87.81 85 GLN A O 1
ATOM 678 N N . ALA A 1 86 ? 14.485 9.627 -0.077 1.00 89.62 86 ALA A N 1
ATOM 679 C CA . ALA A 1 86 ? 14.873 8.486 -0.890 1.00 89.62 86 ALA A CA 1
ATOM 680 C C . ALA A 1 86 ? 14.374 8.623 -2.335 1.00 89.62 86 ALA A C 1
ATOM 682 O O . ALA A 1 86 ? 15.130 8.347 -3.264 1.00 89.62 86 ALA A O 1
ATOM 683 N N . VAL A 1 87 ? 13.144 9.112 -2.539 1.00 90.25 87 VAL A N 1
ATOM 684 C CA . VAL A 1 87 ? 12.637 9.437 -3.885 1.00 90.25 87 VAL A CA 1
ATOM 685 C C . VAL A 1 87 ? 13.491 10.521 -4.542 1.00 90.25 87 VAL A C 1
ATOM 687 O O . VAL A 1 87 ? 13.907 10.358 -5.686 1.00 90.25 87 VAL A O 1
ATOM 690 N N . ALA A 1 88 ? 13.799 11.604 -3.822 1.00 91.12 88 ALA A N 1
ATOM 691 C CA . ALA A 1 88 ? 14.612 12.693 -4.356 1.00 91.12 88 ALA A CA 1
ATOM 692 C C . ALA A 1 88 ? 16.037 12.248 -4.715 1.00 91.12 88 ALA A C 1
ATOM 694 O O . ALA A 1 88 ? 16.576 12.707 -5.712 1.00 91.12 88 ALA A O 1
ATOM 695 N N . ALA A 1 89 ? 16.625 11.338 -3.934 1.00 92.81 89 ALA A N 1
ATOM 696 C CA . ALA A 1 89 ? 17.933 10.762 -4.232 1.00 92.81 89 ALA A CA 1
ATOM 697 C C . ALA A 1 89 ? 17.910 9.831 -5.456 1.00 92.81 89 ALA A C 1
ATOM 699 O O . ALA A 1 89 ? 18.930 9.682 -6.121 1.00 92.81 89 ALA A O 1
ATOM 700 N N . LEU A 1 90 ? 16.774 9.186 -5.740 1.00 93.69 90 LEU A N 1
ATOM 701 C CA . LEU A 1 90 ? 16.629 8.269 -6.872 1.00 93.69 90 LEU A CA 1
ATOM 702 C C . LEU A 1 90 ? 16.428 9.008 -8.204 1.00 93.69 90 LEU A C 1
ATOM 704 O O . LEU A 1 90 ? 16.873 8.517 -9.243 1.00 93.69 90 LEU A O 1
ATOM 708 N N . LEU A 1 91 ? 15.746 10.155 -8.172 1.00 94.75 91 LEU A N 1
ATOM 709 C CA . LEU A 1 91 ? 15.395 10.953 -9.346 1.00 94.75 91 LEU A CA 1
ATOM 710 C C . LEU A 1 91 ? 16.565 11.815 -9.834 1.00 94.75 91 LEU A C 1
ATOM 712 O O . LEU A 1 91 ? 17.240 12.454 -9.035 1.00 94.75 91 LEU A O 1
ATOM 716 N N . ILE A 1 92 ? 16.731 11.916 -11.156 1.00 94.50 92 ILE A N 1
ATOM 717 C CA . ILE A 1 92 ? 17.710 12.833 -11.771 1.00 94.50 92 ILE A CA 1
ATOM 718 C C . ILE A 1 92 ? 17.302 14.295 -11.540 1.00 94.50 92 ILE A C 1
ATOM 720 O O . ILE A 1 92 ? 18.143 15.154 -11.281 1.00 94.50 92 ILE A O 1
ATOM 724 N N . GLN A 1 93 ? 16.001 14.578 -11.632 1.00 91.19 93 GLN A N 1
ATOM 725 C CA . GLN A 1 93 ? 15.420 15.891 -11.361 1.00 91.19 93 GLN A CA 1
ATOM 726 C C . GLN A 1 93 ? 14.317 15.741 -10.311 1.00 91.19 93 GLN A C 1
ATOM 728 O O . GLN A 1 93 ? 13.177 15.419 -10.660 1.00 91.19 93 GLN A O 1
ATOM 733 N N . PRO A 1 94 ? 14.631 15.916 -9.015 1.00 85.38 94 PRO A N 1
ATOM 734 C CA . PRO A 1 94 ? 13.625 15.795 -7.976 1.00 85.38 94 PRO A CA 1
ATOM 735 C C . PRO A 1 94 ? 12.581 16.910 -8.137 1.00 85.38 94 PRO A C 1
ATOM 737 O O . PRO A 1 94 ? 12.950 18.078 -8.294 1.00 85.38 94 PRO A O 1
ATOM 740 N N . PRO A 1 95 ? 11.277 16.587 -8.088 1.00 76.94 95 PRO A N 1
ATOM 741 C CA . PRO A 1 95 ? 10.249 17.612 -8.103 1.00 76.94 95 PRO A CA 1
ATOM 742 C C . PRO A 1 95 ? 10.388 18.505 -6.864 1.00 76.94 95 PRO A C 1
ATOM 744 O O . PRO A 1 95 ? 10.818 18.060 -5.796 1.00 76.94 95 PRO A O 1
ATOM 747 N N . GLY A 1 96 ? 9.992 19.772 -7.001 1.00 75.69 96 GLY A N 1
ATOM 748 C CA . GLY A 1 96 ? 9.896 20.691 -5.868 1.00 75.69 96 GLY A CA 1
ATOM 749 C C . GLY A 1 96 ? 8.887 20.221 -4.811 1.00 75.69 96 GLY A C 1
ATOM 750 O O . GLY A 1 96 ? 8.204 19.205 -4.964 1.00 75.69 96 GLY A O 1
ATOM 751 N N . GLN A 1 97 ? 8.753 20.987 -3.724 1.00 69.69 97 GLN A N 1
ATOM 752 C CA . GLN A 1 97 ? 7.741 20.720 -2.698 1.00 69.69 97 GLN A CA 1
ATOM 753 C C . GLN A 1 97 ? 6.330 20.983 -3.250 1.00 69.69 97 GLN A C 1
ATOM 755 O O . GLN A 1 97 ? 5.788 22.076 -3.120 1.00 69.69 97 GLN A O 1
ATOM 760 N N . ALA A 1 98 ? 5.730 19.972 -3.876 1.00 67.75 98 ALA A N 1
ATOM 761 C CA . ALA A 1 98 ? 4.319 19.970 -4.240 1.00 67.75 98 ALA A CA 1
ATOM 762 C C . ALA A 1 98 ? 3.480 19.295 -3.143 1.00 67.75 98 ALA A C 1
ATOM 764 O O . ALA A 1 98 ? 3.887 18.284 -2.554 1.00 67.75 98 ALA A O 1
ATOM 765 N N . SER A 1 99 ? 2.292 19.855 -2.890 1.00 72.06 99 SER A N 1
ATOM 766 C CA . SER A 1 99 ? 1.286 19.246 -2.016 1.00 72.06 99 SER A CA 1
ATOM 767 C C . SER A 1 99 ? 0.835 17.914 -2.613 1.00 72.06 99 SER A C 1
ATOM 769 O O . SER A 1 99 ? 0.360 17.863 -3.748 1.00 72.06 99 SER A O 1
ATOM 771 N N . ASP A 1 100 ? 1.023 16.829 -1.864 1.00 83.25 100 ASP A N 1
ATOM 772 C CA . ASP A 1 100 ? 0.628 15.488 -2.296 1.00 83.25 100 ASP A CA 1
ATOM 773 C C . ASP A 1 100 ? -0.871 15.217 -2.016 1.00 83.25 100 ASP A C 1
ATOM 775 O O . ASP A 1 100 ? -1.489 15.912 -1.199 1.00 83.25 100 ASP A O 1
ATOM 779 N N . PRO A 1 101 ? -1.489 14.218 -2.679 1.00 85.75 101 PRO A N 1
ATOM 780 C CA . PRO A 1 101 ? -2.887 13.850 -2.445 1.00 85.75 101 PRO A CA 1
ATOM 781 C C . PRO A 1 101 ? -3.224 13.541 -0.979 1.00 85.75 101 PRO A C 1
ATOM 783 O O . PRO A 1 101 ? -4.271 13.980 -0.510 1.00 85.75 101 PRO A O 1
ATOM 786 N N . LEU A 1 102 ? -2.331 12.885 -0.226 1.00 88.81 102 LEU A N 1
ATOM 787 C CA . LEU A 1 102 ? -2.556 12.604 1.198 1.00 88.81 102 LEU A CA 1
ATOM 788 C C . LEU A 1 102 ? -2.627 13.897 2.010 1.00 88.81 102 LEU A C 1
ATOM 790 O O . LEU A 1 102 ? -3.478 14.028 2.881 1.00 88.81 102 LEU A O 1
ATOM 794 N N . THR A 1 103 ? -1.765 14.872 1.727 1.00 88.19 103 THR A N 1
ATOM 795 C CA . THR A 1 103 ? -1.785 16.182 2.388 1.00 88.19 103 THR A CA 1
ATOM 796 C C . THR A 1 103 ? -3.106 16.905 2.168 1.00 88.19 103 THR A C 1
ATOM 798 O O . THR A 1 103 ? -3.673 17.433 3.125 1.00 88.19 103 THR A O 1
ATOM 801 N N . ARG A 1 104 ? -3.637 16.872 0.943 1.00 89.44 104 ARG A N 1
ATOM 802 C CA . ARG A 1 104 ? -4.956 17.444 0.642 1.00 89.44 104 ARG A CA 1
ATOM 803 C C . ARG A 1 104 ? -6.084 16.687 1.349 1.00 89.44 104 ARG A C 1
ATOM 805 O O . ARG A 1 104 ? -6.921 17.330 1.973 1.00 89.44 104 ARG A O 1
ATOM 812 N N . ALA A 1 105 ? -6.061 15.355 1.330 1.00 91.69 105 ALA A N 1
ATOM 813 C CA . ALA A 1 105 ? -7.058 14.531 2.014 1.00 91.69 105 ALA A CA 1
ATOM 814 C C . ALA A 1 105 ? -7.064 14.779 3.534 1.00 91.69 105 ALA A C 1
ATOM 816 O O . ALA A 1 105 ? -8.116 14.979 4.136 1.00 91.69 105 ALA A O 1
ATOM 817 N N . PHE A 1 106 ? -5.885 14.862 4.161 1.00 90.12 106 PHE A N 1
ATOM 818 C CA . PHE A 1 106 ? -5.763 15.171 5.589 1.00 90.12 106 PHE A CA 1
ATOM 819 C C . PHE A 1 106 ? -6.283 16.562 5.947 1.00 90.12 106 PHE A C 1
ATOM 821 O O . PHE A 1 106 ? -6.832 16.728 7.038 1.00 90.12 106 PHE A O 1
ATOM 828 N N . ALA A 1 107 ? -6.092 17.550 5.070 1.00 89.00 107 ALA A N 1
ATOM 829 C CA . ALA A 1 107 ? -6.629 18.893 5.260 1.00 89.00 107 ALA A CA 1
ATOM 830 C C . ALA A 1 107 ? -8.162 18.927 5.113 1.00 89.00 107 ALA A C 1
ATOM 832 O O . ALA A 1 107 ? -8.818 19.681 5.824 1.00 89.00 107 ALA A O 1
ATOM 833 N N . ALA A 1 108 ? -8.729 18.093 4.236 1.00 90.19 108 ALA A N 1
ATOM 834 C CA . ALA A 1 108 ? -10.168 18.032 3.976 1.00 90.19 108 ALA A CA 1
ATOM 835 C C . ALA A 1 108 ? -10.960 17.207 5.010 1.00 90.19 108 ALA A C 1
ATOM 837 O O . ALA A 1 108 ? -12.140 17.464 5.222 1.00 90.19 108 ALA A O 1
ATOM 838 N N . ALA A 1 109 ? -10.323 16.240 5.677 1.00 87.94 109 ALA A N 1
ATOM 839 C CA . ALA A 1 109 ? -10.992 15.234 6.508 1.00 87.94 109 ALA A CA 1
ATOM 840 C C . ALA A 1 109 ? -11.741 15.761 7.759 1.00 87.94 109 ALA A C 1
ATOM 842 O O . ALA A 1 109 ? -12.457 14.983 8.383 1.00 87.94 109 ALA A O 1
ATOM 843 N N . GLY A 1 110 ? -11.590 17.040 8.139 1.00 76.44 110 GLY A N 1
ATOM 844 C CA . GLY A 1 110 ? -12.498 17.795 9.029 1.00 76.44 110 GLY A CA 1
ATOM 845 C C . GLY A 1 110 ? -12.803 17.254 10.439 1.00 76.44 110 GLY A C 1
ATOM 846 O O . GLY A 1 110 ? -13.629 17.842 11.130 1.00 76.44 110 GLY A O 1
ATOM 847 N N . ASN A 1 11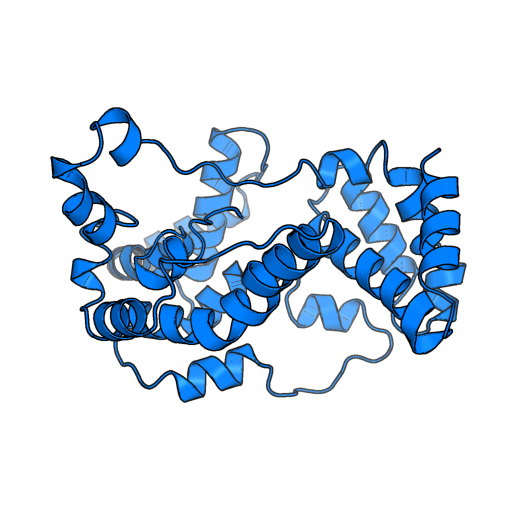1 ? -12.191 16.148 10.873 1.00 77.94 111 ASN A N 1
ATOM 848 C CA . ASN A 1 111 ? -12.552 15.428 12.096 1.00 77.94 111 ASN A CA 1
ATOM 849 C C . ASN A 1 111 ? -11.455 15.533 13.168 1.00 77.94 111 ASN A C 1
ATOM 851 O O . ASN A 1 111 ? -10.291 15.236 12.891 1.00 77.94 111 ASN A O 1
ATOM 855 N N . ASP A 1 112 ? -11.837 15.901 14.394 1.00 80.94 112 ASP A N 1
ATOM 856 C CA . ASP A 1 112 ? -10.927 15.988 15.546 1.00 80.94 112 ASP A CA 1
ATOM 857 C C . ASP A 1 112 ? -10.502 14.609 16.075 1.00 80.94 112 ASP A C 1
ATOM 859 O O . ASP A 1 112 ? -9.456 14.465 16.717 1.00 80.94 112 ASP A O 1
ATOM 863 N N . ASP A 1 113 ? -11.299 13.571 15.808 1.00 87.81 113 ASP A N 1
ATOM 864 C CA . ASP A 1 113 ? -10.927 12.201 16.116 1.00 87.81 113 ASP A CA 1
ATOM 865 C C . ASP A 1 113 ? -9.910 11.676 15.095 1.00 87.81 113 ASP A C 1
ATOM 867 O O . ASP A 1 113 ? -10.190 11.510 13.907 1.00 87.81 113 ASP A O 1
ATOM 871 N N . GLU A 1 114 ? -8.717 11.364 15.601 1.00 88.50 114 GLU A N 1
ATOM 872 C CA . GLU A 1 114 ? -7.582 10.900 14.805 1.00 88.50 114 GLU A CA 1
ATOM 873 C C . GLU A 1 114 ? -7.923 9.700 13.908 1.00 88.50 114 GLU A C 1
ATOM 875 O O . GLU A 1 114 ? -7.510 9.653 12.749 1.00 88.50 114 GLU A O 1
ATOM 880 N N . LEU A 1 115 ? -8.666 8.720 14.432 1.00 90.38 115 LEU A N 1
ATOM 881 C CA . LEU A 1 115 ? -8.942 7.479 13.716 1.00 90.38 115 LEU A CA 1
ATOM 882 C C . LEU A 1 115 ? -10.010 7.690 12.640 1.00 90.38 115 LEU A C 1
ATOM 884 O O . LEU A 1 115 ? -9.842 7.222 11.516 1.00 90.38 115 LEU A O 1
ATOM 888 N N . ASN A 1 116 ? -11.080 8.420 12.950 1.00 92.19 116 ASN A N 1
ATOM 889 C CA . ASN A 1 116 ? -12.089 8.768 11.953 1.00 92.19 116 ASN A CA 1
ATOM 890 C C . ASN A 1 116 ? -11.514 9.671 10.854 1.00 92.19 116 ASN A C 1
ATOM 892 O O . ASN A 1 116 ? -11.858 9.494 9.686 1.00 92.19 116 ASN A O 1
ATOM 896 N N . ARG A 1 117 ? -10.566 10.556 11.187 1.00 91.88 117 ARG A N 1
ATOM 897 C CA . ARG A 1 117 ? -9.811 11.328 10.193 1.00 91.88 117 ARG A CA 1
ATOM 898 C C . ARG A 1 117 ? -8.994 10.420 9.266 1.00 91.88 117 ARG A C 1
ATOM 900 O O . ARG A 1 117 ? -8.983 10.649 8.062 1.00 91.88 117 ARG A O 1
ATOM 907 N N . MET A 1 118 ? -8.363 9.360 9.787 1.00 92.56 118 MET A N 1
ATOM 908 C CA . MET A 1 118 ? -7.675 8.360 8.952 1.00 92.56 118 MET A CA 1
ATOM 909 C C . MET A 1 118 ? -8.643 7.609 8.026 1.00 92.56 118 MET A C 1
ATOM 911 O O . MET A 1 118 ? -8.295 7.390 6.871 1.00 92.56 118 MET A O 1
ATOM 915 N N . PHE A 1 119 ? -9.843 7.239 8.490 1.00 93.75 119 PHE A N 1
ATOM 916 C CA . PHE A 1 119 ? -10.845 6.587 7.633 1.00 93.75 119 PHE A CA 1
ATOM 917 C C . PHE A 1 119 ? -11.310 7.487 6.488 1.00 93.75 119 PHE A C 1
ATOM 919 O O . PHE A 1 119 ? -11.419 7.019 5.360 1.00 93.75 119 PHE A O 1
ATOM 926 N N . ALA A 1 120 ? -11.530 8.776 6.758 1.00 93.62 120 ALA A N 1
ATOM 927 C CA . ALA A 1 120 ? -11.863 9.744 5.717 1.00 93.62 120 ALA A CA 1
ATOM 928 C C . ALA A 1 120 ? -10.729 9.878 4.684 1.00 93.62 120 ALA A C 1
ATOM 930 O O . ALA A 1 120 ? -10.982 9.882 3.485 1.00 93.62 120 ALA A O 1
ATOM 931 N N . VAL A 1 121 ? -9.468 9.908 5.131 1.00 93.94 121 VAL A N 1
ATOM 932 C CA . VAL A 1 121 ? -8.314 9.922 4.215 1.00 93.94 121 VAL A CA 1
ATOM 933 C C . VAL A 1 121 ? -8.229 8.642 3.387 1.00 93.94 121 VAL A C 1
ATOM 935 O O . VAL A 1 121 ? -7.971 8.718 2.189 1.00 93.94 121 VAL A O 1
ATOM 938 N N . ASP A 1 122 ? -8.447 7.475 3.995 1.00 94.25 122 ASP A N 1
ATOM 939 C CA . ASP A 1 122 ? -8.481 6.195 3.282 1.00 94.25 122 ASP A CA 1
ATOM 940 C C . ASP A 1 122 ? -9.590 6.182 2.212 1.00 94.25 122 ASP A C 1
ATOM 942 O O . ASP A 1 122 ? -9.339 5.729 1.095 1.00 94.25 122 ASP A O 1
ATOM 946 N N . ALA A 1 123 ? -10.774 6.727 2.519 1.00 93.38 123 ALA A N 1
ATOM 947 C CA . ALA A 1 123 ? -11.904 6.823 1.592 1.00 93.38 123 ALA A CA 1
ATOM 948 C C . ALA A 1 123 ? -11.620 7.715 0.370 1.00 93.38 123 ALA A C 1
ATOM 950 O O . ALA A 1 123 ? -12.113 7.425 -0.714 1.00 93.38 123 ALA A O 1
ATOM 951 N N . GLU A 1 124 ? -10.791 8.748 0.530 1.00 92.31 124 GLU A N 1
ATOM 952 C CA . GLU A 1 124 ? -10.401 9.680 -0.541 1.00 92.31 124 GLU A CA 1
ATOM 953 C C . GLU A 1 124 ? -9.124 9.265 -1.290 1.00 92.31 124 GLU A C 1
ATOM 955 O O . GLU A 1 124 ? -8.756 9.904 -2.271 1.00 92.31 124 GLU A O 1
ATOM 960 N N . THR A 1 125 ? -8.396 8.248 -0.812 1.00 93.00 125 THR A N 1
ATOM 961 C CA . THR A 1 125 ? -7.088 7.873 -1.381 1.00 93.00 125 THR A CA 1
ATOM 962 C C . THR A 1 125 ? -6.951 6.367 -1.584 1.00 93.00 125 THR A C 1
ATOM 964 O O . THR A 1 125 ? -7.270 5.861 -2.653 1.00 93.00 125 THR A O 1
ATOM 967 N N . GLN A 1 126 ? -6.508 5.612 -0.575 1.00 92.38 126 GLN A N 1
ATOM 968 C CA . GLN A 1 126 ? -6.195 4.185 -0.721 1.00 92.38 126 GLN A CA 1
ATOM 969 C C . GLN A 1 126 ? -7.392 3.357 -1.225 1.00 92.38 126 GLN A C 1
ATOM 971 O O . GLN A 1 126 ? -7.218 2.397 -1.974 1.00 92.38 126 GLN A O 1
ATOM 976 N N . LEU A 1 127 ? -8.613 3.693 -0.812 1.00 94.31 127 LEU A N 1
ATOM 977 C CA . LEU A 1 127 ? -9.793 2.947 -1.221 1.00 94.31 127 LEU A CA 1
ATOM 978 C C . LEU A 1 127 ? -10.065 3.074 -2.737 1.00 94.31 127 LEU A C 1
ATOM 980 O O . LEU A 1 127 ? -10.070 2.031 -3.397 1.00 94.31 127 LEU A O 1
ATOM 984 N N . PRO A 1 128 ? -10.251 4.280 -3.312 1.00 94.69 128 PRO A N 1
ATOM 985 C CA . PRO A 1 128 ? -10.466 4.439 -4.749 1.00 94.69 128 PRO A CA 1
ATOM 986 C C . PRO A 1 128 ? -9.216 4.160 -5.594 1.00 94.69 128 PRO A C 1
ATOM 988 O O . PRO A 1 128 ? -9.346 3.528 -6.640 1.00 94.69 128 PRO A O 1
ATOM 991 N N . ASP A 1 129 ? -8.024 4.570 -5.148 1.00 91.69 129 ASP A N 1
ATOM 992 C CA . ASP A 1 129 ? -6.815 4.574 -5.991 1.00 91.69 129 ASP A CA 1
ATOM 993 C C . ASP A 1 129 ? -6.020 3.258 -5.966 1.00 91.69 129 ASP A C 1
ATOM 995 O O . ASP A 1 129 ? -5.134 3.058 -6.797 1.00 91.69 129 ASP A O 1
ATOM 999 N N . ASP A 1 130 ? -6.322 2.353 -5.033 1.00 90.88 130 ASP A N 1
ATOM 1000 C CA . ASP A 1 130 ? -5.629 1.067 -4.896 1.00 90.88 130 ASP A CA 1
ATOM 1001 C C . ASP A 1 130 ? -6.632 -0.092 -4.829 1.00 90.88 130 ASP A C 1
ATOM 1003 O O . ASP A 1 130 ? -6.748 -0.885 -5.766 1.00 90.88 130 ASP A O 1
ATOM 1007 N N . LEU A 1 131 ? -7.441 -0.160 -3.768 1.00 93.00 131 LEU A N 1
ATOM 1008 C CA . LEU A 1 131 ? -8.260 -1.346 -3.490 1.00 93.00 131 LEU A CA 1
ATOM 1009 C C . LEU A 1 131 ? -9.391 -1.556 -4.504 1.00 93.00 131 LEU A C 1
ATOM 1011 O O . LEU A 1 131 ? -9.556 -2.661 -5.034 1.00 93.00 131 LEU A O 1
ATOM 1015 N N . LEU A 1 132 ? -10.184 -0.512 -4.760 1.00 95.81 132 LEU A N 1
ATOM 1016 C CA . LEU A 1 132 ? -11.295 -0.572 -5.709 1.00 95.81 132 LEU A CA 1
ATOM 1017 C C . LEU A 1 132 ? -10.781 -0.623 -7.142 1.00 95.81 132 LEU A C 1
ATOM 1019 O O . LEU A 1 132 ? -11.239 -1.468 -7.907 1.00 95.81 132 LEU A O 1
ATOM 1023 N N . LEU A 1 133 ? -9.779 0.197 -7.472 1.00 95.44 133 LEU A N 1
ATOM 1024 C CA . LEU A 1 133 ? -9.152 0.211 -8.791 1.00 95.44 133 LEU A CA 1
ATOM 1025 C C . LEU A 1 133 ? -8.624 -1.170 -9.192 1.00 95.44 133 LEU A C 1
ATOM 1027 O O . LEU A 1 133 ? -8.886 -1.635 -10.302 1.00 95.44 133 LEU A O 1
ATOM 1031 N N . LEU A 1 134 ? -7.877 -1.830 -8.302 1.00 92.25 134 LEU A N 1
ATOM 1032 C CA . LEU A 1 134 ? -7.319 -3.150 -8.573 1.00 92.25 134 LEU A CA 1
ATOM 1033 C C . LEU A 1 134 ? -8.424 -4.199 -8.711 1.00 92.25 134 LEU A C 1
ATOM 1035 O O . LEU A 1 134 ? -8.403 -4.991 -9.652 1.00 92.25 134 LEU A O 1
ATOM 1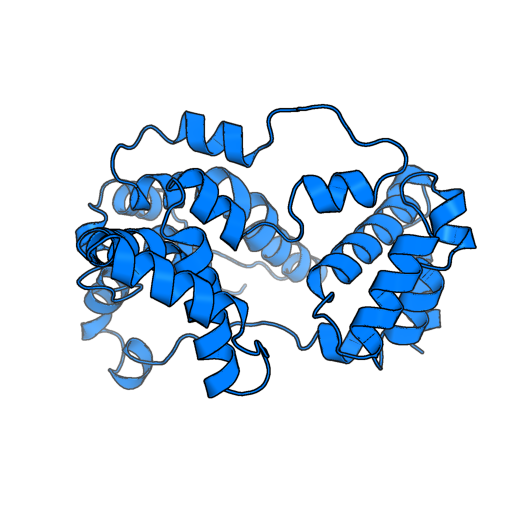039 N N . THR A 1 135 ? -9.388 -4.203 -7.788 1.00 93.12 135 THR A N 1
ATOM 1040 C CA . THR A 1 135 ? -10.481 -5.186 -7.785 1.00 93.12 135 THR A CA 1
ATOM 1041 C C . THR A 1 135 ? -11.325 -5.079 -9.054 1.00 93.12 135 THR A C 1
ATOM 1043 O O . THR A 1 135 ? -11.599 -6.094 -9.698 1.00 93.12 135 THR A O 1
ATOM 1046 N N . ASP A 1 136 ? -11.699 -3.861 -9.443 1.00 95.81 136 ASP A N 1
ATOM 1047 C CA . ASP A 1 136 ? -12.481 -3.596 -10.649 1.00 95.81 136 ASP A CA 1
ATOM 1048 C C . ASP A 1 136 ? -11.717 -4.029 -11.906 1.00 95.81 136 ASP A C 1
ATOM 1050 O O . ASP A 1 136 ? -12.177 -4.909 -12.633 1.00 95.81 136 ASP A O 1
ATOM 1054 N N . LYS A 1 137 ? -10.484 -3.536 -12.097 1.00 94.44 137 LYS A N 1
ATOM 1055 C CA . LYS A 1 137 ? -9.672 -3.871 -13.278 1.00 94.44 137 LYS A CA 1
ATOM 1056 C C . LYS A 1 137 ? -9.423 -5.369 -13.424 1.00 94.44 137 LYS A C 1
ATOM 1058 O O . LYS A 1 137 ? -9.531 -5.897 -14.527 1.00 94.44 137 LYS A O 1
ATOM 1063 N N . MET A 1 138 ? -9.087 -6.058 -12.333 1.00 93.44 138 MET A N 1
ATOM 1064 C CA . MET A 1 138 ? -8.771 -7.490 -12.383 1.00 93.44 138 MET A CA 1
ATOM 1065 C C . MET A 1 138 ? -10.010 -8.348 -12.634 1.00 93.44 138 MET A C 1
ATOM 1067 O O . MET A 1 138 ? -9.932 -9.340 -13.354 1.00 93.44 138 MET A O 1
ATOM 1071 N N . SER A 1 139 ? -11.156 -7.975 -12.065 1.00 95.62 139 SER A N 1
ATOM 1072 C CA . SER A 1 139 ? -12.402 -8.717 -12.267 1.00 95.62 139 SER A CA 1
ATOM 1073 C C . SER A 1 139 ? -12.996 -8.469 -13.660 1.00 95.62 139 SER A C 1
ATOM 1075 O O . SER A 1 139 ? -13.349 -9.418 -14.365 1.00 95.62 139 SER A O 1
ATOM 1077 N N . MET A 1 140 ? -12.992 -7.222 -14.133 1.00 96.38 140 MET A N 1
ATOM 1078 C CA . MET A 1 140 ? -13.498 -6.865 -15.460 1.00 96.38 140 MET A CA 1
ATOM 1079 C C . MET A 1 140 ? -12.613 -7.364 -16.606 1.00 96.38 140 MET A C 1
ATOM 1081 O O . MET A 1 140 ? -13.140 -7.644 -17.683 1.00 96.38 140 MET A O 1
ATOM 1085 N N . ALA A 1 141 ? -11.313 -7.592 -16.373 1.00 94.81 141 ALA A N 1
ATOM 1086 C CA . ALA A 1 141 ? -10.427 -8.250 -17.341 1.00 94.81 141 ALA A CA 1
ATOM 1087 C C . ALA A 1 141 ? -10.915 -9.650 -17.764 1.00 94.81 141 ALA A C 1
ATOM 1089 O O . ALA A 1 141 ? -10.548 -10.134 -18.832 1.00 94.81 141 ALA A O 1
ATOM 1090 N N . VAL A 1 142 ? -11.762 -10.288 -16.950 1.00 95.94 142 VAL A N 1
ATOM 1091 C CA . VAL A 1 142 ? -12.414 -11.574 -17.246 1.00 95.94 142 VAL A CA 1
ATOM 1092 C C . VAL A 1 142 ? -13.945 -11.464 -17.252 1.00 95.94 142 VAL A C 1
ATOM 1094 O O . VAL A 1 142 ? -14.643 -12.454 -17.045 1.00 95.94 142 VAL A O 1
ATOM 1097 N N . SER A 1 143 ? -14.476 -10.253 -17.473 1.00 96.94 143 SER A N 1
ATOM 1098 C CA . SER A 1 143 ? -15.918 -9.951 -17.504 1.00 96.94 143 SER A CA 1
ATOM 1099 C C . SER A 1 143 ? -16.682 -10.404 -16.250 1.00 96.94 143 SER A C 1
ATOM 1101 O O . SER A 1 143 ? -17.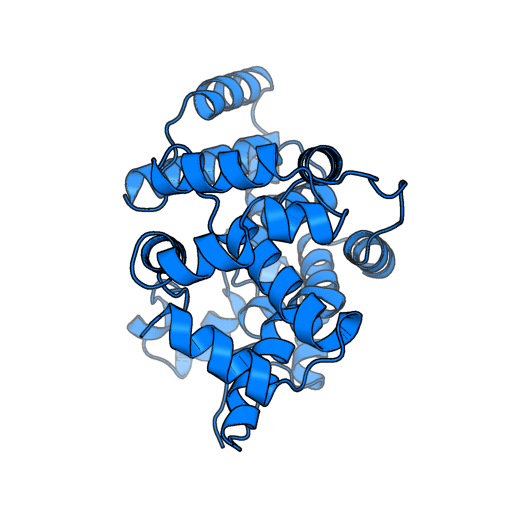856 -10.777 -16.319 1.00 96.94 143 SER A O 1
ATOM 1103 N N . LEU A 1 144 ? -16.024 -10.385 -15.089 1.00 97.44 144 LEU A N 1
ATOM 1104 C CA . LEU A 1 144 ? -16.621 -10.764 -13.817 1.00 97.44 144 LEU A CA 1
ATOM 1105 C C . LEU A 1 144 ? -17.025 -9.519 -13.026 1.00 97.44 144 LEU A C 1
ATOM 1107 O O . LEU A 1 144 ? -16.178 -8.787 -12.538 1.00 97.44 144 LEU A O 1
ATOM 1111 N N . GLU A 1 145 ? -18.325 -9.322 -12.820 1.00 97.19 145 GLU A N 1
ATOM 1112 C CA . GLU A 1 145 ? -18.813 -8.240 -11.960 1.00 97.19 145 GLU A CA 1
ATOM 1113 C C . GLU A 1 145 ? -18.524 -8.539 -10.477 1.00 97.19 145 GLU A C 1
ATOM 1115 O O . GLU A 1 145 ? -18.998 -9.549 -9.933 1.00 97.19 145 GLU A O 1
ATOM 1120 N N . CYS A 1 146 ? -17.783 -7.644 -9.819 1.00 96.81 146 CYS A N 1
ATOM 1121 C CA . CYS A 1 146 ? -17.494 -7.684 -8.389 1.00 96.81 146 CYS A CA 1
ATOM 1122 C C . CYS A 1 146 ? -18.225 -6.559 -7.646 1.00 96.81 146 CYS A C 1
ATOM 1124 O O . CYS A 1 146 ? -17.978 -5.384 -7.900 1.00 96.81 146 CYS A O 1
ATOM 1126 N N . ARG A 1 147 ? -19.088 -6.905 -6.683 1.00 97.25 147 ARG A N 1
ATOM 1127 C CA . ARG A 1 147 ? -19.807 -5.925 -5.850 1.00 97.25 147 ARG A CA 1
ATOM 1128 C C . ARG A 1 147 ? -19.208 -5.810 -4.454 1.00 97.25 147 ARG A C 1
ATOM 1130 O O . ARG A 1 147 ? -18.748 -6.798 -3.888 1.00 97.25 147 ARG A O 1
ATOM 1137 N N . VAL A 1 148 ? -19.271 -4.610 -3.883 1.00 96.81 148 VAL A N 1
ATOM 1138 C CA . VAL A 1 148 ? -18.697 -4.245 -2.576 1.00 96.81 148 VAL A CA 1
ATOM 1139 C C . VAL A 1 148 ? -19.801 -3.799 -1.605 1.00 96.81 148 VAL A C 1
ATOM 1141 O O . VAL A 1 148 ? -19.923 -2.615 -1.314 1.00 96.81 148 VAL A O 1
ATOM 1144 N N . PRO A 1 149 ? -20.644 -4.721 -1.098 1.00 96.94 149 PRO A N 1
ATOM 1145 C CA . PRO A 1 149 ? -21.830 -4.370 -0.307 1.00 96.94 149 PRO A CA 1
ATOM 1146 C C . PRO A 1 149 ? -21.519 -3.593 0.979 1.00 96.94 149 PRO A C 1
ATOM 1148 O O . PRO A 1 149 ? -22.371 -2.867 1.474 1.00 96.94 149 PRO A O 1
ATOM 1151 N N . LEU A 1 150 ? -20.302 -3.717 1.521 1.00 96.62 150 LEU A N 1
ATOM 1152 C CA . LEU A 1 150 ? -19.894 -2.945 2.695 1.00 96.62 150 LEU A CA 1
ATOM 1153 C C . LEU A 1 150 ? -19.694 -1.452 2.396 1.00 96.62 150 LEU A C 1
ATOM 1155 O O . LEU A 1 150 ? -19.650 -0.667 3.332 1.00 96.62 150 LEU A O 1
ATOM 1159 N N . LEU A 1 151 ? -19.581 -1.066 1.125 1.00 97.06 151 LEU A N 1
ATOM 1160 C CA . LEU A 1 151 ? -19.446 0.321 0.679 1.00 97.06 151 LEU A CA 1
ATOM 1161 C C . LEU A 1 151 ? -20.763 0.907 0.162 1.00 97.06 151 LEU A C 1
ATOM 1163 O O . LEU A 1 151 ? -20.752 1.898 -0.564 1.00 97.06 151 LEU A O 1
ATOM 1167 N N . ASP A 1 152 ? -21.898 0.309 0.528 1.00 97.44 152 ASP A N 1
ATOM 1168 C CA . ASP A 1 152 ? -23.184 0.979 0.368 1.00 97.44 152 ASP A CA 1
ATOM 1169 C C . ASP A 1 152 ? -23.167 2.329 1.101 1.00 97.44 152 ASP A C 1
ATOM 1171 O O . ASP A 1 152 ? -22.687 2.423 2.235 1.00 97.44 152 ASP A O 1
ATOM 1175 N N . HIS A 1 153 ? -23.678 3.378 0.456 1.00 96.44 153 HIS A N 1
ATOM 1176 C CA . HIS A 1 153 ? -23.547 4.738 0.971 1.00 96.44 153 HIS A CA 1
ATOM 1177 C C . HIS A 1 153 ? -24.205 4.909 2.350 1.00 96.44 153 HIS A C 1
ATOM 1179 O O . HIS A 1 153 ? -23.649 5.605 3.195 1.00 96.44 153 HIS A O 1
ATOM 1185 N N . GLN A 1 154 ? -25.308 4.206 2.638 1.00 97.94 154 GLN A N 1
ATOM 1186 C CA . GLN A 1 154 ? -25.972 4.288 3.943 1.00 97.94 154 GLN A CA 1
ATOM 1187 C C . GLN A 1 154 ? -25.098 3.684 5.042 1.00 97.94 154 GLN A C 1
ATOM 1189 O O . GLN A 1 154 ? -25.017 4.213 6.153 1.00 97.94 154 GLN A O 1
ATOM 1194 N N . LEU A 1 155 ? -24.408 2.584 4.733 1.00 97.00 155 LEU A N 1
ATOM 1195 C CA . LEU A 1 155 ? -23.480 1.956 5.666 1.00 97.00 155 LEU A CA 1
ATOM 1196 C C . LEU A 1 155 ? -22.216 2.798 5.857 1.00 97.00 155 LEU A C 1
ATOM 1198 O O . LEU A 1 155 ? -21.710 2.880 6.975 1.00 97.00 155 LEU A O 1
ATOM 1202 N N . VAL A 1 156 ? -21.722 3.438 4.795 1.00 96.25 156 VAL A N 1
ATOM 1203 C CA . VAL A 1 156 ? -20.578 4.357 4.860 1.00 96.25 156 VAL A CA 1
ATOM 1204 C C . VAL A 1 156 ? -20.913 5.576 5.720 1.00 96.25 156 VAL A C 1
ATOM 1206 O O . VAL A 1 156 ? -20.144 5.905 6.623 1.00 96.25 156 VAL A O 1
ATOM 1209 N N . GLU A 1 157 ? -22.067 6.208 5.499 1.00 95.75 157 GLU A N 1
ATOM 1210 C CA . GLU A 1 157 ? -22.551 7.355 6.279 1.00 95.75 157 GLU A CA 1
ATOM 1211 C C . GLU A 1 157 ? -22.731 6.990 7.759 1.00 95.75 157 GLU A C 1
ATOM 1213 O O . GLU A 1 157 ? -22.224 7.688 8.643 1.00 95.75 157 GLU A O 1
ATOM 1218 N N . LEU A 1 158 ? -23.368 5.846 8.039 1.00 95.94 158 LEU A N 1
ATOM 1219 C CA . LEU A 1 158 ? -23.503 5.321 9.398 1.00 95.94 158 LEU A CA 1
ATOM 1220 C C . LEU A 1 158 ? -22.135 5.046 10.027 1.00 95.94 158 LEU A C 1
ATOM 1222 O O . LEU A 1 158 ? -21.882 5.425 11.167 1.00 95.94 158 LEU A O 1
ATOM 1226 N N . ALA A 1 159 ? -21.225 4.392 9.304 1.00 94.62 159 ALA A N 1
ATOM 1227 C CA . ALA A 1 159 ? -19.887 4.140 9.812 1.00 94.62 159 ALA A CA 1
ATOM 1228 C C . ALA A 1 159 ? -19.179 5.463 10.122 1.00 94.62 159 ALA A C 1
ATOM 1230 O O . ALA A 1 159 ? -18.589 5.589 11.192 1.00 94.62 159 ALA A O 1
ATOM 1231 N N . ALA A 1 160 ? -19.255 6.471 9.254 1.00 92.94 160 ALA A N 1
ATOM 1232 C CA . ALA A 1 160 ? -18.626 7.773 9.463 1.00 92.94 160 ALA A CA 1
ATOM 1233 C C . ALA A 1 160 ? -19.133 8.494 10.728 1.00 92.94 160 ALA A C 1
ATOM 1235 O O . ALA A 1 160 ? -18.335 9.142 11.407 1.00 92.94 160 ALA A O 1
ATOM 1236 N N . SER A 1 161 ? -20.408 8.325 11.099 1.00 93.12 161 SER A N 1
ATOM 1237 C CA . SER A 1 161 ? -20.984 8.948 12.300 1.00 93.12 161 SER A CA 1
ATOM 1238 C C . SER A 1 161 ? -20.602 8.255 13.616 1.00 93.12 161 SER A C 1
ATOM 1240 O O . SER A 1 161 ? -20.816 8.811 14.694 1.00 93.12 161 SER A O 1
ATOM 1242 N N . ILE A 1 162 ? -20.061 7.034 13.568 1.00 93.94 162 ILE A N 1
ATOM 1243 C CA . ILE A 1 162 ? -19.744 6.257 14.770 1.00 93.94 162 ILE A CA 1
ATOM 1244 C C . ILE A 1 162 ? -18.414 6.726 15.394 1.00 93.94 162 ILE A C 1
ATOM 1246 O O . ILE A 1 162 ? -17.394 6.814 14.696 1.00 93.94 162 ILE A O 1
ATOM 1250 N N . PRO A 1 163 ? -18.362 6.947 16.725 1.00 92.06 163 PRO A N 1
ATOM 1251 C CA . PRO A 1 163 ? -17.120 7.270 17.419 1.00 92.06 163 PRO A CA 1
ATOM 1252 C C . PRO A 1 163 ? -16.051 6.183 17.255 1.00 92.06 163 PRO A C 1
ATOM 1254 O O . PRO A 1 163 ? -16.324 4.984 17.363 1.00 92.06 163 PRO A O 1
ATOM 1257 N N . ALA A 1 164 ? -14.796 6.590 17.078 1.00 89.62 164 ALA A N 1
ATOM 1258 C CA . ALA A 1 164 ? -13.672 5.669 16.917 1.00 89.62 164 ALA A CA 1
ATOM 1259 C C . ALA A 1 164 ? -13.506 4.667 18.067 1.00 89.62 164 ALA A C 1
ATOM 1261 O O . ALA A 1 164 ? -13.137 3.518 17.826 1.00 89.62 164 ALA A O 1
ATOM 1262 N N . SER A 1 165 ? -13.818 5.070 19.303 1.00 88.94 165 SER A N 1
ATOM 1263 C CA . SER A 1 165 ? -13.773 4.202 20.488 1.00 88.94 165 SER A CA 1
ATOM 1264 C C . SER A 1 165 ? -14.720 3.001 20.402 1.00 88.94 165 SER A C 1
ATOM 1266 O O . SER A 1 165 ? -14.457 1.973 21.024 1.00 88.94 165 SER A O 1
ATOM 1268 N N . VAL A 1 166 ? -15.800 3.116 19.623 1.00 91.44 166 VAL A N 1
ATOM 1269 C CA . VAL A 1 166 ? -16.762 2.034 19.380 1.00 91.44 166 VAL A CA 1
ATOM 1270 C C . VAL A 1 166 ? -16.270 1.118 18.260 1.00 91.44 166 VAL A C 1
ATOM 1272 O O . VAL A 1 166 ? -16.376 -0.100 18.371 1.00 91.44 166 VAL A O 1
ATOM 1275 N N . LYS A 1 167 ? -15.685 1.679 17.192 1.00 91.25 167 LYS A N 1
ATOM 1276 C CA . LYS A 1 167 ? -15.114 0.894 16.080 1.00 91.25 167 LYS A CA 1
ATOM 1277 C C . LYS A 1 167 ? -13.903 0.074 16.526 1.00 91.25 167 LYS A C 1
ATOM 1279 O O . LYS A 1 167 ? -13.761 -1.092 16.142 1.00 91.25 167 LYS A O 1
ATOM 1284 N N . LEU A 1 168 ? -13.055 0.673 17.363 1.00 89.31 168 LEU A N 1
ATOM 1285 C CA . LEU A 1 168 ? -11.819 0.101 17.882 1.00 89.31 168 LEU A CA 1
ATOM 1286 C C . LEU A 1 168 ? -11.823 0.145 19.415 1.00 89.31 168 LEU A C 1
ATOM 1288 O O . LEU A 1 168 ? -11.315 1.074 20.047 1.00 89.31 168 LEU A O 1
ATOM 1292 N N . ARG A 1 169 ? -12.389 -0.901 20.016 1.00 88.81 169 ARG A N 1
ATOM 1293 C CA . ARG A 1 169 ? -12.480 -1.061 21.466 1.00 88.81 169 ARG A CA 1
ATOM 1294 C C . ARG A 1 169 ? -11.231 -1.742 22.019 1.00 88.81 169 ARG A C 1
ATOM 1296 O O . ARG A 1 169 ? -10.891 -2.842 21.600 1.00 88.81 169 ARG A O 1
ATOM 1303 N N . ASP A 1 170 ? -10.529 -1.089 22.945 1.00 85.81 170 ASP A N 1
ATOM 1304 C CA . ASP A 1 170 ? -9.388 -1.661 23.688 1.00 85.81 170 ASP A CA 1
ATOM 1305 C C . ASP A 1 170 ? -8.285 -2.298 22.820 1.00 85.81 170 ASP A C 1
ATOM 1307 O O . ASP A 1 170 ? -7.677 -3.309 23.172 1.00 85.81 170 ASP A O 1
ATOM 1311 N N . GLY A 1 171 ? -8.014 -1.702 21.656 1.00 85.00 171 GLY A N 1
ATOM 1312 C CA . GLY A 1 171 ? -6.999 -2.201 20.725 1.00 85.00 171 GLY A CA 1
ATOM 1313 C C . GLY A 1 171 ? -7.467 -3.379 19.863 1.00 85.00 171 GLY A C 1
ATOM 1314 O O . GLY A 1 171 ? -6.672 -3.927 19.099 1.00 85.00 171 GLY A O 1
ATOM 1315 N N . GLN A 1 172 ? -8.741 -3.764 19.955 1.00 89.56 172 GLN A N 1
ATOM 1316 C CA . GLN A 1 172 ? -9.340 -4.801 19.123 1.00 89.56 172 GLN A CA 1
ATOM 1317 C C . GLN A 1 172 ? -9.790 -4.215 17.782 1.00 89.56 172 GLN A C 1
ATOM 1319 O O . GLN A 1 172 ? -10.664 -3.350 17.710 1.00 89.56 172 GLN A O 1
ATOM 1324 N N . LEU A 1 173 ? -9.183 -4.711 16.704 1.00 92.12 173 LEU A N 1
ATOM 1325 C CA . LEU A 1 173 ? -9.547 -4.362 15.330 1.00 92.12 173 LEU A CA 1
ATOM 1326 C C . LEU A 1 173 ? -10.915 -4.946 14.962 1.00 92.12 173 LEU A C 1
ATOM 1328 O O . LEU A 1 173 ? -11.239 -6.070 15.362 1.00 92.12 173 LEU A O 1
ATOM 1332 N N . LYS A 1 174 ? -11.680 -4.214 14.144 1.00 92.12 174 LYS A N 1
ATOM 1333 C CA . LYS A 1 174 ? -13.029 -4.597 13.691 1.00 92.12 174 LYS A CA 1
ATOM 1334 C C . LYS A 1 174 ? -13.989 -4.943 14.833 1.00 92.12 174 LYS A C 1
ATOM 1336 O O . LYS A 1 174 ? -14.866 -5.782 14.651 1.00 92.12 174 LYS A O 1
ATOM 1341 N N . SER A 1 175 ? -13.817 -4.339 16.011 1.00 93.31 175 SER A N 1
ATOM 1342 C CA . SER A 1 175 ? -14.567 -4.738 17.210 1.00 93.31 175 SER A CA 1
ATOM 1343 C C . SER A 1 175 ? -16.081 -4.600 17.024 1.00 93.31 175 SER A C 1
ATOM 1345 O O . SER A 1 175 ? -16.810 -5.552 17.292 1.00 93.31 175 SER A O 1
ATOM 1347 N N . LEU A 1 176 ? -16.536 -3.479 16.457 1.00 94.75 176 LEU A N 1
ATOM 1348 C CA . LEU A 1 176 ? -17.946 -3.259 16.142 1.00 94.75 176 LEU A CA 1
ATOM 1349 C C . LEU A 1 176 ? -18.479 -4.252 15.099 1.00 94.75 176 LEU A C 1
ATOM 1351 O O . LEU A 1 176 ? -19.534 -4.841 15.303 1.00 94.75 176 LEU A O 1
ATOM 1355 N N . LEU A 1 177 ? -17.744 -4.462 14.002 1.00 94.19 177 LEU A N 1
ATOM 1356 C CA . LEU A 1 177 ? -18.175 -5.368 12.932 1.00 94.19 177 LEU A CA 1
ATOM 1357 C C . LEU A 1 177 ? -18.285 -6.815 13.428 1.00 94.19 177 LEU A C 1
ATOM 1359 O O . LEU A 1 177 ? -19.223 -7.514 13.071 1.00 94.19 177 LEU A O 1
ATOM 1363 N N . LYS A 1 178 ? -17.344 -7.262 14.269 1.00 93.56 178 LYS A N 1
ATOM 1364 C CA . LYS A 1 178 ? -17.412 -8.586 14.898 1.00 93.56 178 LYS A CA 1
ATOM 1365 C C . LYS A 1 178 ? -18.624 -8.702 15.811 1.00 93.56 178 LYS A C 1
ATOM 1367 O O . LYS A 1 178 ? -19.354 -9.676 15.703 1.00 93.56 178 LYS A O 1
ATOM 1372 N N . LEU A 1 179 ? -18.852 -7.694 16.657 1.00 94.12 179 LEU A N 1
ATOM 1373 C CA . LEU A 1 179 ? -19.986 -7.677 17.575 1.00 94.12 179 LEU A CA 1
ATOM 1374 C C . LEU A 1 179 ? -21.320 -7.767 16.821 1.00 94.12 179 LEU A C 1
ATOM 1376 O O . LEU A 1 179 ? -22.171 -8.563 17.202 1.00 94.12 179 LEU A O 1
ATOM 1380 N N . ALA A 1 180 ? -21.463 -7.019 15.723 1.00 94.38 180 ALA A N 1
ATOM 1381 C CA . ALA A 1 180 ? -22.659 -7.014 14.879 1.00 94.38 180 ALA A CA 1
ATOM 1382 C C . ALA A 1 180 ? -22.929 -8.352 14.164 1.00 94.38 180 ALA A C 1
ATOM 1384 O O . ALA A 1 180 ? -24.037 -8.577 13.689 1.00 94.38 180 ALA A O 1
ATOM 1385 N N . LEU A 1 181 ? -21.925 -9.229 14.069 1.00 95.44 181 LEU A N 1
ATOM 1386 C CA . LEU A 1 181 ? -22.014 -10.526 13.394 1.00 95.44 181 LEU A CA 1
ATOM 1387 C C . LEU A 1 181 ? -21.975 -11.714 14.370 1.00 95.44 181 LEU A C 1
ATOM 1389 O O . LEU A 1 181 ? -21.978 -12.855 13.909 1.00 95.44 181 LEU A O 1
ATOM 1393 N N . THR A 1 182 ? -21.950 -11.463 15.686 1.00 95.56 182 THR A N 1
ATOM 1394 C CA . THR A 1 182 ? -21.853 -12.503 16.732 1.00 95.56 182 THR A CA 1
ATOM 1395 C C . THR A 1 182 ? -22.943 -13.563 16.601 1.00 95.56 182 THR A C 1
ATOM 1397 O O . THR A 1 182 ? -22.657 -14.749 16.695 1.00 95.56 182 THR A O 1
ATOM 1400 N N . ASP A 1 183 ? -24.173 -13.145 16.303 1.00 96.19 183 ASP A N 1
ATOM 1401 C CA . ASP A 1 183 ? -25.322 -14.054 16.209 1.00 96.19 183 ASP A CA 1
ATOM 1402 C C . ASP A 1 183 ? -25.427 -14.766 14.846 1.00 96.19 183 ASP A C 1
ATOM 1404 O O . ASP A 1 183 ? -26.280 -15.632 14.657 1.00 96.19 183 ASP A O 1
ATOM 1408 N N . LEU A 1 184 ? -24.581 -14.397 13.874 1.00 96.69 184 LEU A N 1
ATOM 1409 C CA . LEU A 1 184 ? -24.641 -14.892 12.493 1.00 96.69 184 LEU A CA 1
ATOM 1410 C C . LEU A 1 184 ? -23.471 -15.804 12.119 1.00 96.69 184 LEU A C 1
ATOM 1412 O O . LEU A 1 184 ? -23.609 -16.639 11.225 1.00 96.69 184 LEU A O 1
ATOM 1416 N N . LEU A 1 185 ? -22.307 -15.624 12.744 1.00 96.19 185 LEU A N 1
ATOM 1417 C CA . LEU A 1 185 ? -21.081 -16.339 12.401 1.00 96.19 185 LEU A CA 1
ATOM 1418 C C . LEU A 1 185 ? -20.546 -17.114 13.609 1.00 96.19 185 LEU A C 1
ATOM 1420 O O . LEU A 1 185 ? -20.593 -16.607 14.725 1.00 96.19 185 LEU A O 1
ATOM 1424 N N . PRO A 1 186 ? -19.965 -18.308 13.407 1.00 96.25 186 PRO A N 1
ATOM 1425 C CA . PRO A 1 186 ? -19.347 -19.046 14.498 1.00 96.25 186 PRO A CA 1
ATOM 1426 C C . PRO A 1 186 ? -18.115 -18.306 15.037 1.00 96.25 186 PRO A C 1
ATOM 1428 O O . PRO A 1 186 ? -17.380 -17.647 14.287 1.00 96.25 186 PRO A O 1
ATOM 1431 N N . ASP A 1 187 ? -17.838 -18.493 16.329 1.00 94.25 187 ASP A N 1
ATOM 1432 C CA . ASP A 1 187 ? -16.719 -17.860 17.041 1.00 94.25 187 ASP A CA 1
ATOM 1433 C C . ASP A 1 187 ? -15.368 -18.065 16.349 1.00 94.25 187 ASP A C 1
ATOM 1435 O O . ASP A 1 187 ? -14.520 -17.168 16.338 1.00 94.25 187 ASP A O 1
ATOM 1439 N N . GLU A 1 188 ? -15.168 -19.226 15.728 1.00 95.00 188 GLU A N 1
ATOM 1440 C CA . GLU A 1 188 ? -13.954 -19.572 14.988 1.00 95.00 188 GLU A CA 1
ATOM 1441 C C . GLU A 1 188 ? -13.699 -18.635 13.799 1.00 95.00 188 GLU A C 1
ATOM 1443 O O . GLU A 1 188 ? -12.547 -18.329 13.485 1.00 95.00 188 GLU A O 1
ATOM 1448 N N . ILE A 1 189 ? -14.761 -18.147 13.149 1.00 93.75 189 ILE A N 1
ATOM 1449 C CA . ILE A 1 189 ? -14.682 -17.225 12.010 1.00 93.75 189 ILE A CA 1
ATOM 1450 C C . ILE A 1 189 ? -14.527 -15.786 12.505 1.00 93.75 189 ILE A C 1
ATOM 1452 O O . ILE A 1 189 ? -13.671 -15.059 11.992 1.00 93.75 189 ILE A O 1
ATOM 1456 N N . LEU A 1 190 ? -15.283 -15.393 13.535 1.00 92.44 190 LEU A N 1
ATOM 1457 C CA . LEU A 1 190 ? -15.224 -14.054 14.140 1.00 92.44 190 LEU A CA 1
ATOM 1458 C C . LEU A 1 190 ? -13.850 -13.747 14.749 1.00 92.44 190 LEU A C 1
ATOM 1460 O O . LEU A 1 190 ? -13.313 -12.639 14.610 1.00 92.44 190 LEU A O 1
ATOM 1464 N N . ASN A 1 191 ? -13.254 -14.742 15.404 1.00 89.88 191 ASN A N 1
ATOM 1465 C CA . ASN A 1 191 ? -11.968 -14.618 16.087 1.00 89.88 191 ASN A CA 1
ATOM 1466 C C . ASN A 1 191 ? -10.781 -15.064 15.230 1.00 89.88 191 ASN A C 1
ATOM 1468 O O . ASN A 1 191 ? -9.631 -14.989 15.675 1.00 89.88 191 ASN A O 1
ATOM 1472 N N . ARG A 1 192 ? -11.027 -15.462 13.976 1.00 91.50 192 ARG A N 1
ATOM 1473 C CA . ARG A 1 192 ? -9.966 -15.845 13.049 1.00 91.50 192 ARG A CA 1
ATOM 1474 C C . ARG A 1 192 ? -8.974 -14.701 12.862 1.00 91.50 192 ARG A C 1
ATOM 1476 O O . ARG A 1 192 ? -9.344 -13.553 12.605 1.00 91.50 192 ARG A O 1
ATOM 1483 N N . GLN A 1 193 ? -7.683 -15.018 12.935 1.00 87.00 193 GLN A N 1
ATOM 1484 C CA . GLN A 1 193 ? -6.639 -14.033 12.664 1.00 87.00 193 GLN A CA 1
ATOM 1485 C C . GLN A 1 193 ? -6.704 -13.567 11.204 1.00 87.00 193 GLN A C 1
ATOM 1487 O O . GLN A 1 193 ? -6.785 -14.387 10.286 1.00 87.00 193 GLN A O 1
ATOM 1492 N N . LYS A 1 194 ? -6.632 -12.244 10.989 1.00 85.00 194 LYS A N 1
ATOM 1493 C CA . LYS A 1 194 ? -6.586 -11.647 9.647 1.00 85.00 194 LYS A CA 1
ATOM 1494 C C . LYS A 1 194 ? -5.386 -12.210 8.886 1.00 85.00 194 LYS A C 1
ATOM 1496 O O . LYS A 1 194 ? -4.245 -12.079 9.329 1.00 85.00 194 LYS A O 1
ATOM 1501 N N . ARG A 1 195 ? -5.652 -12.790 7.718 1.00 81.56 195 ARG A N 1
ATOM 1502 C CA . ARG A 1 195 ? -4.641 -13.179 6.733 1.00 81.56 195 ARG A CA 1
ATOM 1503 C C . ARG A 1 195 ? -4.764 -12.228 5.550 1.00 81.56 195 ARG A C 1
ATOM 1505 O O . ARG A 1 195 ? -5.870 -12.004 5.067 1.00 81.56 195 ARG A O 1
ATOM 1512 N N . GLY A 1 196 ? -3.656 -11.607 5.159 1.00 76.44 196 GLY A N 1
ATOM 1513 C CA . GLY A 1 196 ? -3.615 -10.792 3.947 1.00 76.44 196 GLY A CA 1
ATOM 1514 C C . GLY A 1 196 ? -3.623 -11.672 2.699 1.00 76.44 196 GLY A C 1
ATOM 1515 O O . GLY A 1 196 ? -3.270 -12.847 2.773 1.00 76.44 196 GLY A O 1
ATOM 1516 N N . PHE A 1 197 ? -3.977 -11.084 1.561 1.00 74.56 197 P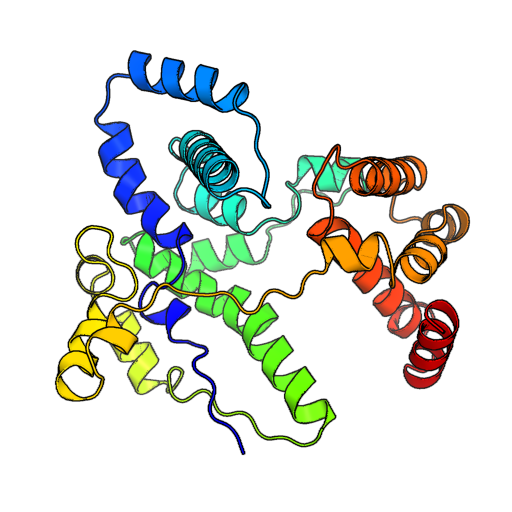HE A N 1
ATOM 1517 C CA . PHE A 1 197 ? -3.947 -11.729 0.243 1.00 74.56 197 PHE A CA 1
ATOM 1518 C C . PHE A 1 197 ? -2.637 -11.452 -0.515 1.00 74.56 197 PHE A C 1
ATOM 1520 O O . PHE A 1 197 ? -2.612 -11.458 -1.740 1.00 74.56 197 PHE A O 1
ATOM 1527 N N . GLY A 1 198 ? -1.550 -11.159 0.206 1.00 73.69 198 GLY A N 1
ATOM 1528 C CA . GLY A 1 198 ? -0.274 -10.806 -0.412 1.00 73.69 198 GLY A CA 1
ATOM 1529 C C . GLY A 1 198 ? 0.303 -11.978 -1.200 1.00 73.69 198 GLY A C 1
ATOM 1530 O O . GLY A 1 198 ? 0.501 -13.061 -0.646 1.00 73.69 198 GLY A O 1
ATOM 1531 N N . THR A 1 199 ? 0.593 -11.755 -2.479 1.00 82.44 199 THR A N 1
ATOM 1532 C CA . THR A 1 199 ? 1.382 -12.682 -3.292 1.00 82.44 199 THR A CA 1
ATOM 1533 C C . THR A 1 199 ? 2.847 -12.643 -2.844 1.00 82.44 199 THR A C 1
ATOM 1535 O O . THR A 1 199 ? 3.310 -11.626 -2.313 1.00 82.44 199 THR A O 1
ATOM 1538 N N . PRO A 1 200 ? 3.622 -13.725 -3.034 1.00 89.50 200 PRO A N 1
ATOM 1539 C CA . PRO A 1 200 ? 5.032 -13.767 -2.653 1.00 89.50 200 PRO A CA 1
ATOM 1540 C C . PRO A 1 200 ? 5.912 -12.988 -3.654 1.00 89.50 200 PRO A C 1
ATOM 1542 O O . PRO A 1 200 ? 6.910 -13.510 -4.147 1.00 89.50 200 PRO A O 1
ATOM 1545 N N . MET A 1 201 ? 5.562 -11.726 -3.941 1.00 91.31 201 MET A N 1
ATOM 1546 C CA . MET A 1 201 ? 6.201 -10.888 -4.965 1.00 91.31 201 MET A CA 1
ATOM 1547 C C . MET A 1 201 ? 7.712 -10.802 -4.802 1.00 91.31 201 MET A C 1
ATOM 1549 O O . MET A 1 201 ? 8.431 -10.966 -5.777 1.00 91.31 201 MET A O 1
ATOM 1553 N N . GLY A 1 202 ? 8.211 -10.609 -3.579 1.00 91.06 202 GLY A N 1
ATOM 1554 C CA . GLY A 1 202 ? 9.653 -10.533 -3.336 1.00 91.06 202 GLY A CA 1
ATOM 1555 C C . GLY A 1 202 ? 10.396 -11.828 -3.678 1.00 91.06 202 GLY A C 1
ATOM 1556 O O . GLY A 1 202 ? 11.552 -11.784 -4.082 1.00 91.06 202 GLY A O 1
ATOM 1557 N N . ALA A 1 203 ? 9.743 -12.988 -3.554 1.00 91.50 203 ALA A N 1
ATOM 1558 C CA . ALA A 1 203 ? 10.326 -14.256 -3.988 1.00 91.50 203 ALA A CA 1
ATOM 1559 C C . ALA A 1 203 ? 10.287 -14.385 -5.516 1.00 91.50 203 ALA A C 1
ATOM 1561 O O . ALA A 1 203 ? 11.290 -14.770 -6.113 1.00 91.50 203 ALA A O 1
ATOM 1562 N N . TRP A 1 204 ? 9.169 -14.005 -6.142 1.00 94.88 204 TRP A N 1
ATOM 1563 C CA . TRP A 1 204 ? 9.023 -14.024 -7.598 1.00 94.88 204 TRP A CA 1
ATOM 1564 C C . TRP A 1 204 ? 10.006 -13.078 -8.291 1.00 94.88 204 TRP A C 1
ATOM 1566 O O . TRP A 1 204 ? 10.660 -13.486 -9.244 1.00 94.88 204 TRP A O 1
ATOM 1576 N N . LEU A 1 205 ? 10.204 -11.859 -7.779 1.00 95.25 205 LEU A N 1
ATOM 1577 C CA . LEU A 1 205 ? 11.179 -10.896 -8.313 1.00 95.25 205 LEU A CA 1
ATOM 1578 C C . LEU A 1 205 ? 12.624 -11.418 -8.290 1.00 95.25 205 LEU A C 1
ATOM 1580 O O . LEU A 1 205 ? 13.416 -11.033 -9.144 1.00 95.25 205 LEU A O 1
ATOM 1584 N N . LYS A 1 206 ? 12.953 -12.323 -7.361 1.00 94.00 206 LYS A N 1
ATOM 1585 C CA . LYS A 1 206 ? 14.280 -12.958 -7.247 1.00 94.00 206 LYS A CA 1
ATOM 1586 C C . LYS A 1 206 ? 14.432 -14.224 -8.085 1.00 94.00 206 LYS A C 1
ATOM 1588 O O . LYS A 1 206 ? 15.541 -14.737 -8.219 1.00 94.00 206 LYS A O 1
ATOM 1593 N N . ARG A 1 207 ? 13.328 -14.773 -8.590 1.00 93.81 207 ARG A N 1
ATOM 1594 C CA . ARG A 1 207 ? 13.286 -16.074 -9.262 1.00 93.81 207 ARG A CA 1
ATOM 1595 C C . ARG A 1 207 ? 12.563 -15.952 -10.595 1.00 93.81 207 ARG A C 1
ATOM 1597 O O . ARG A 1 207 ? 13.181 -15.542 -11.570 1.00 93.81 207 ARG A O 1
ATOM 1604 N N . GLU A 1 208 ? 11.277 -16.281 -10.635 1.00 94.31 208 GLU A N 1
ATOM 1605 C CA . GLU A 1 208 ? 10.494 -16.412 -11.864 1.00 94.31 208 GLU A CA 1
ATOM 1606 C C . GLU A 1 208 ? 10.429 -15.096 -12.662 1.00 94.31 208 GLU A C 1
ATOM 1608 O O . GLU A 1 208 ? 10.503 -15.105 -13.884 1.00 94.31 208 GLU A O 1
ATOM 1613 N N . LEU A 1 209 ? 10.370 -13.949 -11.981 1.00 95.69 209 LEU A N 1
ATOM 1614 C CA . LEU A 1 209 ? 10.319 -12.618 -12.595 1.00 95.69 209 LEU A CA 1
ATOM 1615 C C . LEU A 1 209 ? 11.686 -11.924 -12.672 1.00 95.69 209 LEU A C 1
ATOM 1617 O O . LEU A 1 209 ? 11.764 -10.799 -13.169 1.00 95.69 209 LEU A O 1
ATOM 1621 N N . ALA A 1 210 ? 12.771 -12.561 -12.219 1.00 95.38 210 ALA A N 1
ATOM 1622 C CA . ALA A 1 210 ? 14.103 -11.955 -12.245 1.00 95.38 210 ALA A CA 1
ATOM 1623 C C . ALA A 1 210 ? 14.577 -11.571 -13.662 1.00 95.38 210 ALA A C 1
ATOM 1625 O O . ALA A 1 210 ? 15.145 -10.483 -13.813 1.00 95.38 210 ALA A O 1
ATOM 1626 N N . PRO A 1 211 ? 14.350 -12.380 -14.721 1.00 95.69 211 PRO A N 1
ATOM 1627 C CA . PRO A 1 211 ? 14.745 -11.987 -16.073 1.00 95.69 211 PRO A CA 1
ATOM 1628 C C . PRO A 1 211 ? 13.980 -10.752 -16.565 1.00 95.69 211 PRO A C 1
ATOM 1630 O O . PRO A 1 211 ? 14.587 -9.840 -17.129 1.00 95.69 211 PRO A O 1
ATOM 1633 N N . LEU A 1 212 ? 12.673 -10.682 -16.289 1.00 96.62 212 LEU A N 1
ATOM 1634 C CA . LEU A 1 212 ? 11.834 -9.527 -16.611 1.00 96.62 212 LEU A CA 1
ATOM 1635 C C . LEU A 1 212 ? 12.319 -8.277 -15.866 1.00 96.62 212 LEU A C 1
ATOM 1637 O O . LEU A 1 212 ? 12.538 -7.242 -16.496 1.00 96.62 212 LEU A O 1
ATOM 1641 N N . LEU A 1 213 ? 12.563 -8.386 -14.554 1.00 96.88 213 LEU A N 1
ATOM 1642 C CA . LEU A 1 213 ? 13.079 -7.295 -13.723 1.00 96.88 213 LEU A CA 1
ATOM 1643 C C . LEU A 1 213 ? 14.387 -6.728 -14.289 1.00 96.88 213 LEU A C 1
ATOM 1645 O O . LEU A 1 213 ? 14.516 -5.519 -14.479 1.00 96.88 213 LEU A O 1
ATOM 1649 N N . ARG A 1 214 ? 15.345 -7.609 -14.598 1.00 95.50 214 ARG A N 1
ATOM 1650 C CA . ARG A 1 214 ? 16.673 -7.228 -15.101 1.00 95.50 214 ARG A CA 1
ATOM 1651 C C . ARG A 1 214 ? 16.633 -6.599 -16.489 1.00 95.50 214 ARG A C 1
ATOM 1653 O O . ARG A 1 214 ? 17.494 -5.778 -16.781 1.00 95.50 214 ARG A O 1
ATOM 1660 N N . ARG A 1 215 ? 15.666 -6.968 -17.337 1.00 96.56 215 ARG A N 1
ATOM 1661 C CA . ARG A 1 215 ? 15.491 -6.358 -18.665 1.00 96.56 215 ARG A CA 1
ATOM 1662 C C . ARG A 1 215 ? 14.826 -4.993 -18.584 1.00 96.56 215 ARG A C 1
ATOM 1664 O O . ARG A 1 215 ? 15.332 -4.045 -19.175 1.00 96.56 215 ARG A O 1
ATOM 1671 N N . LEU A 1 216 ? 13.717 -4.884 -17.854 1.00 97.31 216 LEU A N 1
ATOM 1672 C CA . LEU A 1 216 ? 12.965 -3.630 -17.764 1.00 97.31 216 LEU A CA 1
ATOM 1673 C C . LEU A 1 216 ? 13.712 -2.548 -16.984 1.00 97.31 216 LEU A C 1
ATOM 1675 O O . LEU A 1 216 ? 13.588 -1.376 -17.309 1.00 97.31 216 LEU A O 1
ATOM 1679 N N . LEU A 1 217 ? 14.514 -2.932 -15.990 1.00 97.69 217 LEU A N 1
ATOM 1680 C CA . LEU A 1 217 ? 15.312 -2.001 -15.191 1.00 97.69 217 LEU A CA 1
ATOM 1681 C C . LEU A 1 217 ? 16.812 -2.079 -15.516 1.00 97.69 217 LEU A C 1
ATOM 1683 O O . LEU A 1 217 ? 17.651 -1.752 -14.675 1.00 97.69 217 LEU A O 1
ATOM 1687 N N . ALA A 1 218 ? 17.167 -2.521 -16.728 1.00 97.62 218 ALA A N 1
ATOM 1688 C CA . ALA A 1 218 ? 18.551 -2.495 -17.194 1.00 97.62 218 ALA A CA 1
ATOM 1689 C C . ALA A 1 218 ? 19.075 -1.046 -17.227 1.00 97.62 218 ALA A C 1
ATOM 1691 O O . ALA A 1 218 ? 18.314 -0.152 -17.607 1.00 97.62 218 ALA A O 1
ATOM 1692 N N . PRO A 1 219 ? 20.366 -0.789 -16.926 1.00 97.88 219 PRO A N 1
ATOM 1693 C CA . PRO A 1 219 ? 20.907 0.570 -16.902 1.00 97.88 219 PRO A CA 1
ATOM 1694 C C . PRO A 1 219 ? 20.610 1.373 -18.169 1.00 97.88 219 PRO A C 1
ATOM 1696 O O . PRO A 1 219 ? 20.107 2.481 -18.069 1.00 97.88 219 PRO A O 1
ATOM 1699 N N . ALA A 1 220 ? 20.779 0.769 -19.351 1.00 97.75 220 ALA A N 1
ATOM 1700 C CA . ALA A 1 220 ? 20.473 1.417 -20.626 1.00 97.75 220 ALA A CA 1
ATOM 1701 C C . ALA A 1 220 ? 18.993 1.822 -20.773 1.00 97.75 220 ALA A C 1
ATOM 1703 O O . ALA A 1 220 ? 18.706 2.863 -21.355 1.00 97.75 220 ALA A O 1
ATOM 1704 N N . VAL A 1 221 ? 18.056 1.025 -20.241 1.00 97.44 221 VAL A N 1
ATOM 1705 C CA . VAL A 1 221 ? 16.619 1.348 -20.265 1.00 97.44 221 VAL A CA 1
ATOM 1706 C C . VAL A 1 221 ? 16.328 2.488 -19.295 1.00 97.44 221 VAL A C 1
ATOM 1708 O O . VAL A 1 221 ? 15.680 3.461 -19.668 1.00 97.44 221 VAL A O 1
ATOM 1711 N N . VAL A 1 222 ? 16.860 2.409 -18.073 1.00 97.88 222 VAL A N 1
ATOM 1712 C CA . VAL A 1 222 ? 16.682 3.447 -17.048 1.00 97.88 222 VAL A CA 1
ATOM 1713 C C . VAL A 1 222 ? 17.282 4.784 -17.496 1.00 97.88 222 VAL A C 1
ATOM 1715 O O . VAL A 1 222 ? 16.625 5.819 -17.377 1.00 97.88 222 VAL A O 1
ATOM 1718 N N . ASP A 1 223 ? 18.490 4.763 -18.060 1.00 97.50 223 ASP A N 1
ATOM 1719 C CA . ASP A 1 223 ? 19.180 5.950 -18.571 1.00 97.50 223 ASP A CA 1
ATOM 1720 C C . ASP A 1 223 ? 18.427 6.564 -19.758 1.00 97.50 223 ASP A C 1
ATOM 1722 O O . ASP A 1 223 ? 18.268 7.782 -19.813 1.00 97.50 223 ASP A O 1
ATOM 1726 N N . ALA A 1 224 ? 17.891 5.740 -20.670 1.00 96.69 224 ALA A N 1
ATOM 1727 C CA . ALA A 1 224 ? 17.097 6.219 -21.802 1.00 96.69 224 ALA A CA 1
ATOM 1728 C C . ALA A 1 224 ? 15.816 6.952 -21.371 1.00 96.69 224 ALA A C 1
ATOM 1730 O O . ALA A 1 224 ? 15.368 7.860 -22.070 1.00 96.69 224 ALA A O 1
ATOM 1731 N N . ARG A 1 225 ? 15.233 6.599 -20.214 1.00 95.62 225 ARG A N 1
ATOM 1732 C CA . ARG A 1 225 ? 14.097 7.340 -19.638 1.00 95.62 225 ARG A CA 1
ATOM 1733 C C . ARG A 1 225 ? 14.504 8.699 -19.079 1.00 95.62 225 ARG A C 1
ATOM 1735 O O . ARG A 1 225 ? 13.670 9.597 -19.032 1.00 95.62 225 ARG A O 1
ATOM 1742 N N . GLY A 1 226 ? 15.743 8.846 -18.607 1.00 95.75 226 GLY A N 1
ATOM 1743 C CA . GLY A 1 226 ? 16.232 10.089 -18.005 1.00 95.75 226 GLY A CA 1
ATOM 1744 C C . GLY A 1 226 ? 15.519 10.486 -16.704 1.00 95.75 226 GLY A C 1
ATOM 1745 O O . GLY A 1 226 ? 15.572 11.649 -16.311 1.00 95.75 226 GLY A O 1
ATOM 1746 N N . LEU A 1 227 ? 14.842 9.543 -16.035 1.00 94.81 227 LEU A N 1
ATOM 1747 C CA . LEU A 1 227 ? 14.084 9.806 -14.804 1.00 94.81 227 LEU A CA 1
ATOM 1748 C C . LEU A 1 227 ? 14.876 9.470 -13.541 1.00 94.81 227 LEU A C 1
ATOM 1750 O O . LEU A 1 227 ? 14.802 10.205 -12.556 1.00 94.81 227 LEU A O 1
ATOM 1754 N N . PHE A 1 228 ? 15.637 8.375 -13.563 1.00 96.81 228 PHE A N 1
ATOM 1755 C CA . PHE A 1 228 ? 16.306 7.826 -12.385 1.00 96.81 228 PHE A CA 1
ATOM 1756 C C . PHE A 1 228 ? 17.797 7.629 -12.616 1.00 96.81 228 PHE A C 1
ATOM 1758 O O . PHE A 1 228 ? 18.233 7.351 -13.730 1.00 96.81 228 PHE A O 1
ATOM 1765 N N . HIS A 1 229 ? 18.578 7.683 -11.541 1.00 97.00 229 HIS A N 1
ATOM 1766 C CA . HIS A 1 229 ? 19.972 7.258 -11.582 1.00 97.00 229 HIS A CA 1
ATOM 1767 C C . HIS A 1 229 ? 20.058 5.729 -11.709 1.00 97.00 229 HIS A C 1
ATOM 1769 O O . HIS A 1 229 ? 19.810 5.000 -10.743 1.00 97.00 229 HIS A O 1
ATOM 1775 N N . SER A 1 230 ? 20.453 5.231 -12.884 1.00 97.19 230 SER A N 1
ATOM 1776 C CA . SER A 1 230 ? 20.583 3.791 -13.165 1.00 97.19 230 SER A CA 1
ATOM 1777 C C . SER A 1 230 ? 21.499 3.055 -12.187 1.00 97.19 230 SER A C 1
ATOM 1779 O O . SER A 1 230 ? 21.205 1.925 -11.799 1.00 97.19 230 SER A O 1
ATOM 1781 N N . SER A 1 231 ? 22.563 3.705 -11.709 1.00 97.44 231 SER A N 1
ATOM 1782 C CA . SER A 1 231 ? 23.468 3.156 -10.693 1.00 97.44 231 SER A CA 1
ATOM 1783 C C . SER A 1 231 ? 22.765 2.862 -9.361 1.00 97.44 231 SER A C 1
ATOM 1785 O O . SER A 1 231 ? 23.044 1.842 -8.726 1.00 97.44 231 SER A O 1
ATOM 1787 N N . LEU A 1 232 ? 21.818 3.711 -8.949 1.00 96.94 232 LEU A N 1
ATOM 1788 C CA . LEU A 1 232 ? 21.030 3.513 -7.732 1.00 96.94 232 LEU A CA 1
ATOM 1789 C C . LEU A 1 232 ? 19.976 2.420 -7.917 1.00 96.94 232 LEU A C 1
ATOM 1791 O O . LEU A 1 232 ? 19.805 1.593 -7.022 1.00 96.94 232 LEU A O 1
ATOM 1795 N N . VAL A 1 233 ? 19.325 2.360 -9.082 1.00 97.56 233 VAL A N 1
ATOM 1796 C CA . VAL A 1 233 ? 18.378 1.281 -9.415 1.00 97.56 233 VAL A CA 1
ATOM 1797 C C . VAL A 1 233 ? 19.091 -0.076 -9.452 1.00 97.56 233 VAL A C 1
ATOM 1799 O O . VAL A 1 233 ? 18.625 -1.038 -8.844 1.00 97.56 233 VAL A O 1
ATOM 1802 N N . ALA A 1 234 ? 20.268 -0.153 -10.079 1.00 97.31 234 ALA A N 1
ATOM 1803 C CA . ALA A 1 234 ? 21.076 -1.370 -10.116 1.00 97.31 234 ALA A CA 1
ATOM 1804 C C . ALA A 1 234 ? 21.506 -1.819 -8.710 1.00 97.31 234 ALA A C 1
ATOM 1806 O O . ALA A 1 234 ? 21.433 -3.005 -8.380 1.00 97.31 234 ALA A O 1
ATOM 1807 N N . ARG A 1 235 ? 21.899 -0.869 -7.849 1.00 96.81 235 ARG A N 1
ATOM 1808 C CA . ARG A 1 235 ? 22.212 -1.153 -6.445 1.00 96.81 235 ARG A CA 1
ATOM 1809 C C . ARG A 1 235 ? 20.994 -1.668 -5.680 1.00 96.81 235 ARG A C 1
ATOM 1811 O O . ARG A 1 235 ? 21.132 -2.628 -4.929 1.00 96.81 235 ARG A O 1
ATOM 1818 N N . LEU A 1 236 ? 19.818 -1.077 -5.890 1.00 96.12 236 LEU A N 1
ATOM 1819 C CA . LEU A 1 236 ? 18.570 -1.508 -5.259 1.00 96.12 236 LEU A CA 1
ATOM 1820 C C . LEU A 1 236 ? 18.238 -2.967 -5.608 1.00 96.12 236 LEU A C 1
ATOM 1822 O O . LEU A 1 236 ? 17.913 -3.750 -4.716 1.00 96.12 236 LEU A O 1
ATOM 1826 N N . ILE A 1 237 ? 18.375 -3.344 -6.884 1.00 96.94 237 ILE A N 1
ATOM 1827 C CA . ILE A 1 237 ? 18.194 -4.730 -7.343 1.00 96.94 237 ILE A CA 1
ATOM 1828 C C . ILE A 1 237 ? 19.206 -5.651 -6.649 1.00 96.94 237 ILE A C 1
ATOM 1830 O O . ILE A 1 237 ? 18.819 -6.658 -6.060 1.00 96.94 237 ILE A O 1
ATOM 1834 N N . ALA A 1 238 ? 20.492 -5.284 -6.643 1.00 96.50 238 ALA A N 1
ATOM 1835 C CA . ALA A 1 238 ? 21.544 -6.092 -6.026 1.00 96.50 238 ALA A CA 1
ATOM 1836 C C . ALA A 1 238 ? 21.368 -6.255 -4.503 1.00 96.50 238 ALA A C 1
ATOM 1838 O O . ALA A 1 238 ? 21.643 -7.324 -3.955 1.00 96.50 238 ALA A O 1
ATOM 1839 N N . ASP A 1 239 ? 20.926 -5.206 -3.806 1.00 95.19 239 ASP A N 1
ATOM 1840 C CA . ASP A 1 239 ? 20.652 -5.234 -2.367 1.00 95.19 239 ASP A CA 1
ATOM 1841 C C . ASP A 1 239 ? 19.416 -6.091 -2.046 1.00 95.19 239 ASP A C 1
ATOM 1843 O O . ASP A 1 239 ? 19.416 -6.807 -1.040 1.00 95.19 239 ASP A O 1
ATOM 1847 N N . HIS A 1 240 ? 18.390 -6.070 -2.904 1.00 93.62 240 HIS A N 1
ATOM 1848 C CA . HIS A 1 240 ? 17.217 -6.934 -2.774 1.00 93.62 240 HIS A CA 1
ATOM 1849 C C . HIS A 1 240 ? 17.559 -8.410 -3.012 1.00 93.62 240 HIS A C 1
ATOM 1851 O O . HIS A 1 240 ? 17.225 -9.250 -2.169 1.00 93.62 240 HIS A O 1
ATOM 1857 N N . ASP A 1 241 ? 18.266 -8.722 -4.104 1.00 93.50 241 ASP A N 1
ATOM 1858 C CA . ASP A 1 241 ? 18.708 -10.081 -4.458 1.00 93.50 241 ASP A CA 1
ATOM 1859 C C . ASP A 1 241 ? 19.568 -10.688 -3.338 1.00 93.50 241 ASP A C 1
ATOM 1861 O O . ASP A 1 241 ? 19.373 -11.837 -2.942 1.00 93.50 241 ASP A O 1
ATOM 1865 N N . ALA A 1 242 ? 20.466 -9.890 -2.752 1.00 93.44 242 ALA A N 1
ATOM 1866 C CA . ALA A 1 242 ? 21.335 -10.312 -1.656 1.00 93.44 242 ALA A CA 1
ATOM 1867 C C . ALA A 1 242 ? 20.658 -10.334 -0.270 1.00 93.44 242 ALA A C 1
ATOM 1869 O O . ALA A 1 242 ? 21.343 -10.544 0.731 1.00 93.44 242 ALA A O 1
ATOM 1870 N N . ASN A 1 243 ? 19.343 -10.095 -0.183 1.00 89.00 243 ASN A N 1
ATOM 1871 C CA . ASN A 1 243 ? 18.586 -9.986 1.073 1.00 89.00 243 ASN A CA 1
ATOM 1872 C C . ASN A 1 243 ? 19.134 -8.931 2.056 1.00 89.00 243 ASN A C 1
ATOM 1874 O O . ASN A 1 243 ? 18.900 -9.026 3.260 1.00 89.00 243 ASN A O 1
ATOM 1878 N N . ARG A 1 244 ? 19.848 -7.908 1.567 1.00 88.12 244 ARG A N 1
ATOM 1879 C CA . ARG A 1 244 ? 20.299 -6.779 2.401 1.00 88.12 244 ARG A CA 1
ATOM 1880 C C . ARG A 1 244 ? 19.147 -5.836 2.736 1.00 88.12 244 ARG A C 1
ATOM 1882 O O . ARG A 1 244 ? 19.145 -5.226 3.802 1.00 88.12 244 ARG A O 1
ATOM 1889 N N . ILE A 1 245 ? 18.171 -5.741 1.834 1.00 88.62 245 ILE A N 1
ATOM 1890 C CA . ILE A 1 245 ? 16.931 -4.981 2.008 1.00 88.62 245 ILE A CA 1
ATOM 1891 C C . ILE A 1 245 ? 15.733 -5.776 1.480 1.00 88.62 245 ILE A C 1
ATOM 1893 O O . ILE A 1 245 ? 15.874 -6.656 0.626 1.00 88.62 245 ILE A O 1
ATOM 1897 N N . ASP A 1 246 ? 14.531 -5.391 1.906 1.00 88.00 246 ASP A N 1
ATOM 1898 C CA . ASP A 1 246 ? 13.315 -5.733 1.170 1.00 88.00 246 ASP A CA 1
ATOM 1899 C C . ASP A 1 246 ? 12.909 -4.575 0.246 1.00 88.00 246 ASP A C 1
ATOM 1901 O O . ASP A 1 246 ? 12.198 -3.660 0.655 1.00 88.00 246 ASP A O 1
ATOM 1905 N N . GLY A 1 247 ? 13.396 -4.622 -0.996 1.00 91.19 247 GLY A N 1
ATOM 1906 C CA . GLY A 1 247 ? 13.050 -3.688 -2.066 1.00 91.19 247 GLY A CA 1
ATOM 1907 C C . GLY A 1 247 ? 11.809 -4.068 -2.878 1.00 91.19 247 GLY A C 1
ATOM 1908 O O . GLY A 1 247 ? 11.591 -3.440 -3.907 1.00 91.19 247 GLY A O 1
ATOM 1909 N N . THR A 1 248 ? 11.016 -5.068 -2.462 1.00 93.00 248 THR A N 1
ATOM 1910 C CA . THR A 1 248 ? 9.897 -5.617 -3.261 1.00 93.00 248 THR A CA 1
ATOM 1911 C C . THR A 1 248 ? 8.967 -4.524 -3.787 1.00 93.00 248 THR A C 1
ATOM 1913 O O . THR A 1 248 ? 8.731 -4.438 -4.989 1.00 93.00 248 THR A O 1
ATOM 1916 N N . ASP A 1 249 ? 8.477 -3.665 -2.891 1.00 92.25 249 ASP A N 1
ATOM 1917 C CA . ASP A 1 249 ? 7.476 -2.645 -3.220 1.00 92.25 249 ASP A CA 1
ATOM 1918 C C . ASP A 1 249 ? 8.063 -1.557 -4.141 1.00 92.25 249 ASP A C 1
ATOM 1920 O O . ASP A 1 249 ? 7.407 -1.095 -5.073 1.00 92.25 249 ASP A O 1
ATOM 1924 N N . ILE A 1 250 ? 9.335 -1.196 -3.931 1.00 94.75 250 ILE A N 1
ATOM 1925 C CA . ILE A 1 250 ? 10.045 -0.186 -4.731 1.00 94.75 250 ILE A CA 1
ATOM 1926 C C . ILE A 1 250 ? 10.307 -0.715 -6.142 1.00 94.75 250 ILE A C 1
ATOM 1928 O O . ILE A 1 250 ? 10.044 -0.028 -7.125 1.00 94.75 250 ILE A O 1
ATOM 1932 N N . LEU A 1 251 ? 10.816 -1.943 -6.249 1.00 96.69 251 LEU A N 1
ATOM 1933 C CA . LEU A 1 251 ? 11.097 -2.578 -7.533 1.00 96.69 251 LEU A CA 1
ATOM 1934 C C . LEU A 1 251 ? 9.809 -2.789 -8.330 1.00 96.69 251 LEU A C 1
ATOM 1936 O O . LEU A 1 251 ? 9.800 -2.548 -9.533 1.00 96.69 251 LEU A O 1
ATOM 1940 N N . LEU A 1 252 ? 8.711 -3.160 -7.665 1.00 95.25 252 LEU A N 1
ATOM 1941 C CA . LEU A 1 252 ? 7.407 -3.274 -8.311 1.00 95.25 252 LEU A CA 1
ATOM 1942 C C . LEU A 1 252 ? 6.890 -1.915 -8.807 1.00 95.25 252 LEU A C 1
ATOM 1944 O O . LEU A 1 252 ? 6.378 -1.833 -9.920 1.00 95.25 252 LEU A O 1
ATOM 1948 N N . ALA A 1 253 ? 7.070 -0.841 -8.031 1.00 94.81 253 ALA A N 1
ATOM 1949 C CA . ALA A 1 253 ? 6.714 0.510 -8.463 1.00 94.81 253 ALA A CA 1
ATOM 1950 C C . ALA A 1 253 ? 7.515 0.950 -9.702 1.00 94.81 253 ALA A C 1
ATOM 1952 O O . ALA A 1 253 ? 6.934 1.473 -10.653 1.00 94.81 253 ALA A O 1
ATOM 1953 N N . LEU A 1 254 ? 8.828 0.688 -9.728 1.00 96.88 254 LEU A N 1
ATOM 1954 C CA . LEU A 1 254 ? 9.686 0.987 -10.880 1.00 96.88 254 LEU A CA 1
ATOM 1955 C C . LEU A 1 254 ? 9.305 0.158 -12.113 1.00 96.88 254 LEU A C 1
ATOM 1957 O O . LEU A 1 254 ? 9.242 0.697 -13.215 1.00 96.88 254 LEU A O 1
ATOM 1961 N N . LEU A 1 255 ? 8.999 -1.129 -11.931 1.00 96.69 255 LEU A N 1
ATOM 1962 C CA . LEU A 1 255 ? 8.525 -1.991 -13.014 1.00 96.69 255 LEU A CA 1
ATOM 1963 C C . LEU A 1 255 ? 7.207 -1.495 -13.602 1.00 96.69 255 LEU A C 1
ATOM 1965 O O . LEU A 1 255 ? 7.088 -1.370 -14.818 1.00 96.69 255 LEU A O 1
ATOM 1969 N N . ASN A 1 256 ? 6.235 -1.180 -12.745 1.00 95.44 256 ASN A N 1
ATOM 1970 C CA . ASN A 1 256 ? 4.942 -0.665 -13.180 1.00 95.44 256 ASN A CA 1
ATOM 1971 C C . ASN A 1 256 ? 5.095 0.654 -13.940 1.00 95.44 256 ASN A C 1
ATOM 1973 O O . ASN A 1 256 ? 4.433 0.845 -14.958 1.00 95.44 256 ASN A O 1
ATOM 1977 N N . LEU A 1 257 ? 5.988 1.538 -13.489 1.00 96.56 257 LEU A N 1
ATOM 1978 C CA . LEU A 1 257 ? 6.273 2.789 -14.184 1.00 96.56 257 LEU A CA 1
ATOM 1979 C C . LEU A 1 257 ? 6.915 2.559 -15.558 1.00 96.56 257 LEU A C 1
ATOM 1981 O O . LEU A 1 257 ? 6.548 3.243 -16.511 1.00 96.56 257 LEU A O 1
ATOM 1985 N N . GLU A 1 258 ? 7.839 1.607 -15.692 1.00 97.75 258 GLU A N 1
ATOM 1986 C CA . GLU A 1 258 ? 8.439 1.282 -16.992 1.00 97.75 258 GLU A CA 1
ATOM 1987 C C . GLU A 1 258 ? 7.405 0.679 -17.954 1.00 97.75 258 GLU A C 1
ATOM 1989 O O . GLU A 1 258 ? 7.320 1.094 -19.110 1.00 97.75 258 GLU A O 1
ATOM 1994 N N . VAL A 1 259 ? 6.563 -0.249 -17.484 1.00 97.38 259 VAL A N 1
ATOM 1995 C CA . VAL A 1 259 ? 5.472 -0.814 -18.298 1.00 97.38 259 VAL A CA 1
ATOM 1996 C C . VAL A 1 259 ? 4.491 0.280 -18.719 1.00 97.38 259 VAL A C 1
ATOM 19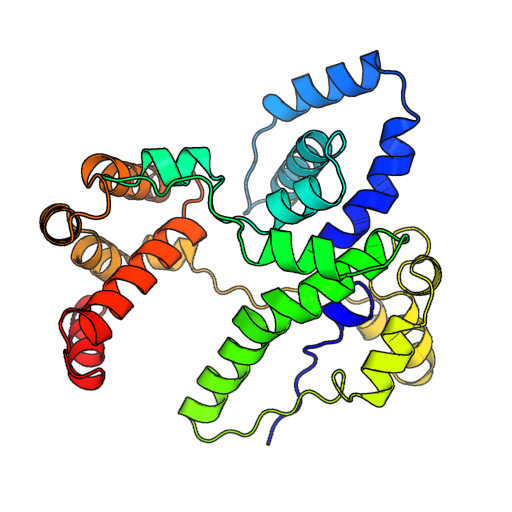98 O O . VAL A 1 259 ? 4.131 0.370 -19.892 1.00 97.38 259 VAL A O 1
ATOM 2001 N N . TRP A 1 260 ? 4.104 1.157 -17.790 1.00 97.38 260 TRP A N 1
ATOM 2002 C CA . TRP A 1 260 ? 3.266 2.315 -18.086 1.00 97.38 260 TRP A CA 1
ATOM 2003 C C . TRP A 1 260 ? 3.928 3.237 -19.121 1.00 97.38 260 TRP A C 1
ATOM 2005 O O . TRP A 1 260 ? 3.281 3.654 -20.077 1.00 97.38 260 TRP A O 1
ATOM 2015 N N . SER A 1 261 ? 5.231 3.494 -18.999 1.00 97.69 261 SER A N 1
ATOM 2016 C CA . SER A 1 261 ? 5.973 4.347 -19.934 1.00 97.69 261 SER A CA 1
ATOM 2017 C C . SER A 1 261 ? 5.955 3.783 -21.355 1.00 97.69 261 SER A C 1
ATOM 2019 O O . SER A 1 261 ? 5.699 4.521 -22.302 1.00 97.69 261 SER A O 1
ATOM 2021 N N . ARG A 1 262 ? 6.117 2.467 -21.517 1.00 97.50 262 ARG A N 1
ATOM 2022 C CA . ARG A 1 262 ? 6.022 1.806 -22.830 1.00 97.50 262 ARG A CA 1
ATOM 2023 C C . ARG A 1 262 ? 4.652 1.970 -23.476 1.00 97.50 262 ARG A C 1
ATOM 2025 O O . ARG A 1 262 ? 4.558 2.230 -24.671 1.00 97.50 262 ARG A O 1
ATOM 2032 N N . VAL A 1 263 ? 3.591 1.829 -22.691 1.00 97.88 263 VAL A N 1
ATOM 2033 C CA . VAL A 1 263 ? 2.223 1.938 -23.210 1.00 97.88 263 VAL A CA 1
ATOM 2034 C C . VAL A 1 263 ? 1.869 3.391 -23.531 1.00 97.88 263 VAL A C 1
ATOM 2036 O O . VAL A 1 263 ? 1.344 3.674 -24.602 1.00 97.88 263 VAL A O 1
ATOM 2039 N N . TYR A 1 264 ? 2.168 4.330 -22.633 1.00 97.44 264 TYR A N 1
ATOM 2040 C CA . TYR A 1 264 ? 1.622 5.689 -22.716 1.00 97.44 264 TYR A CA 1
ATOM 2041 C C . TYR A 1 264 ? 2.610 6.737 -23.237 1.00 97.44 264 TYR A C 1
ATOM 2043 O O . TYR A 1 264 ? 2.196 7.636 -23.970 1.00 97.44 264 TYR A O 1
ATOM 2051 N N . LEU A 1 265 ? 3.898 6.640 -22.893 1.00 96.31 265 LEU A N 1
ATOM 2052 C CA . LEU A 1 265 ? 4.919 7.573 -23.388 1.00 96.31 265 LEU A CA 1
ATOM 2053 C C . LEU A 1 265 ? 5.435 7.141 -24.760 1.00 96.31 265 LEU A C 1
ATOM 2055 O O . LEU A 1 265 ? 5.477 7.959 -25.677 1.00 96.31 265 LEU A O 1
ATOM 2059 N N . ASP A 1 266 ? 5.736 5.850 -24.921 1.00 97.00 266 ASP A N 1
ATOM 2060 C CA . ASP A 1 266 ? 6.200 5.299 -26.202 1.00 97.00 266 ASP A CA 1
ATOM 2061 C C . ASP A 1 266 ? 5.032 4.978 -27.150 1.00 97.00 266 ASP A C 1
ATOM 2063 O O . ASP A 1 266 ? 5.254 4.666 -28.318 1.00 97.00 266 ASP A O 1
ATOM 2067 N N . ARG A 1 267 ? 3.785 5.071 -26.655 1.00 97.00 267 ARG A N 1
ATOM 2068 C CA . ARG A 1 267 ? 2.538 4.820 -27.402 1.00 97.00 267 ARG A CA 1
ATOM 2069 C C . ARG A 1 267 ? 2.497 3.445 -28.071 1.00 97.00 267 ARG A C 1
ATOM 2071 O O . ARG A 1 267 ? 1.966 3.303 -29.172 1.00 97.00 267 ARG A O 1
ATOM 2078 N N . ARG A 1 268 ? 3.079 2.436 -27.422 1.00 97.50 268 ARG A N 1
ATOM 2079 C CA . ARG A 1 268 ? 3.045 1.055 -27.907 1.00 97.50 268 ARG A CA 1
ATOM 2080 C C . ARG A 1 268 ? 1.695 0.421 -27.605 1.00 97.50 268 ARG A C 1
ATOM 2082 O O . ARG A 1 268 ? 1.089 0.715 -26.573 1.00 97.50 268 ARG A O 1
ATOM 2089 N N . ASP A 1 269 ? 1.257 -0.480 -28.479 1.00 97.31 269 ASP A N 1
ATOM 2090 C CA . ASP A 1 269 ? 0.029 -1.229 -28.244 1.00 97.31 269 ASP A CA 1
ATOM 2091 C C . ASP A 1 269 ? 0.156 -2.085 -26.962 1.00 97.31 269 ASP A C 1
ATOM 2093 O O . ASP A 1 269 ? 1.176 -2.763 -26.768 1.00 97.31 269 ASP A O 1
ATOM 2097 N N . PRO A 1 270 ? -0.836 -2.058 -26.050 1.00 95.25 270 PRO A N 1
ATOM 2098 C CA . PRO A 1 270 ? -0.788 -2.845 -24.822 1.00 95.25 270 PRO A CA 1
ATOM 2099 C C . PRO A 1 270 ? -0.644 -4.356 -25.046 1.00 95.25 270 PRO A C 1
ATOM 2101 O O . PRO A 1 270 ? -0.019 -5.024 -24.219 1.00 95.25 270 PRO A O 1
ATOM 2104 N N . ALA A 1 271 ? -1.206 -4.906 -26.129 1.00 95.38 271 ALA A N 1
ATOM 2105 C CA . ALA A 1 271 ? -1.100 -6.327 -26.443 1.00 95.38 271 ALA A CA 1
ATOM 2106 C C . ALA A 1 271 ? 0.340 -6.697 -26.820 1.00 95.38 271 ALA A C 1
ATOM 2108 O O . ALA A 1 271 ? 0.869 -7.669 -26.276 1.00 95.38 271 ALA A O 1
ATOM 2109 N N . ASP A 1 272 ? 0.997 -5.868 -27.633 1.00 97.06 272 ASP A N 1
ATOM 2110 C CA . ASP A 1 272 ? 2.398 -6.055 -28.027 1.00 97.06 272 ASP A CA 1
ATOM 2111 C C . ASP A 1 272 ? 3.334 -5.989 -26.815 1.00 97.06 272 ASP A C 1
ATOM 2113 O O . ASP A 1 272 ? 4.245 -6.804 -26.659 1.00 97.06 272 ASP A O 1
ATOM 2117 N N . VAL A 1 273 ? 3.106 -5.022 -25.915 1.00 96.62 273 VAL A N 1
ATOM 2118 C CA . VAL A 1 273 ? 3.870 -4.926 -24.663 1.00 96.62 273 VAL A CA 1
ATOM 2119 C C . VAL A 1 273 ? 3.641 -6.179 -23.816 1.00 96.62 273 VAL A C 1
ATOM 2121 O O . VAL A 1 273 ? 4.599 -6.756 -23.309 1.00 96.62 273 VAL A O 1
ATOM 2124 N N . ALA A 1 274 ? 2.400 -6.646 -23.678 1.00 94.12 274 ALA A N 1
ATOM 2125 C CA . ALA A 1 274 ? 2.095 -7.840 -22.894 1.00 94.12 274 ALA A CA 1
ATOM 2126 C C . ALA A 1 274 ? 2.717 -9.123 -23.476 1.00 94.12 274 ALA A C 1
ATOM 2128 O O . ALA A 1 274 ? 3.102 -10.011 -22.711 1.00 94.12 274 ALA A O 1
ATOM 2129 N N . GLU A 1 275 ? 2.804 -9.249 -24.800 1.00 95.81 275 GLU A N 1
ATOM 2130 C CA . GLU A 1 275 ? 3.482 -10.364 -25.469 1.00 95.81 275 GLU A CA 1
ATOM 2131 C C . GLU A 1 275 ? 4.999 -10.313 -25.247 1.00 95.81 275 GLU A C 1
ATOM 2133 O O . GLU A 1 275 ? 5.598 -11.312 -24.838 1.00 95.81 275 GLU A O 1
ATOM 2138 N N . GLU A 1 276 ? 5.610 -9.133 -25.392 1.00 95.38 276 GLU A N 1
ATOM 2139 C CA . GLU A 1 276 ? 7.029 -8.927 -25.092 1.00 95.38 276 GLU A CA 1
ATOM 2140 C C . GLU A 1 276 ? 7.352 -9.321 -23.643 1.00 95.38 276 GLU A C 1
ATOM 2142 O O . GLU A 1 276 ? 8.295 -10.073 -23.398 1.00 95.38 276 GLU A O 1
ATOM 2147 N N . LEU A 1 277 ? 6.553 -8.866 -22.673 1.00 95.00 277 LEU A N 1
ATOM 2148 C CA . LEU A 1 277 ? 6.763 -9.195 -21.262 1.00 95.00 277 LEU A CA 1
ATOM 2149 C C . LEU A 1 277 ? 6.644 -10.698 -20.992 1.00 95.00 277 LEU A C 1
ATOM 2151 O O . LEU A 1 277 ? 7.433 -11.242 -20.219 1.00 95.00 277 LEU A O 1
ATOM 2155 N N . ARG A 1 278 ? 5.699 -11.387 -21.647 1.00 93.69 278 ARG A N 1
ATOM 2156 C CA . ARG A 1 278 ? 5.564 -12.849 -21.546 1.00 93.69 278 ARG A CA 1
ATOM 2157 C C . ARG A 1 278 ? 6.802 -13.572 -22.070 1.00 93.69 278 ARG A C 1
ATOM 2159 O O . ARG A 1 278 ? 7.239 -14.529 -21.438 1.00 93.69 278 ARG A O 1
ATOM 2166 N N . SER A 1 279 ? 7.414 -13.076 -23.146 1.00 94.88 279 SER A N 1
ATOM 2167 C CA . SER A 1 279 ? 8.653 -13.647 -23.700 1.00 94.88 279 SER A CA 1
ATOM 2168 C C . SER A 1 279 ? 9.851 -13.587 -22.742 1.00 94.88 279 SER A C 1
ATOM 2170 O O . SER A 1 279 ? 10.844 -14.275 -22.954 1.00 94.88 279 SER A O 1
ATOM 2172 N N . TYR A 1 280 ? 9.786 -12.763 -21.690 1.00 92.25 280 TYR A N 1
ATOM 2173 C CA . TYR A 1 280 ? 10.861 -12.633 -20.701 1.00 92.25 280 TYR A CA 1
ATOM 2174 C C . TYR A 1 280 ? 10.741 -13.621 -19.545 1.00 92.25 280 TYR A C 1
ATOM 2176 O O . TYR A 1 280 ? 11.701 -13.781 -18.798 1.00 92.25 280 TYR A O 1
ATOM 2184 N N . VAL A 1 281 ? 9.573 -14.237 -19.373 1.00 87.44 281 VAL A N 1
ATOM 2185 C CA . VAL A 1 281 ? 9.270 -15.153 -18.262 1.00 87.44 281 VAL A CA 1
ATOM 2186 C C . VAL A 1 281 ? 9.077 -16.596 -18.754 1.00 87.44 281 VAL A C 1
ATOM 2188 O O . VAL A 1 281 ? 9.096 -17.517 -17.942 1.00 87.44 281 VAL A O 1
ATOM 2191 N N . ALA A 1 282 ? 8.899 -16.781 -20.067 1.00 71.81 282 ALA A N 1
ATOM 2192 C CA . ALA A 1 282 ? 8.887 -18.079 -20.744 1.00 71.81 282 ALA A CA 1
ATOM 2193 C C . ALA A 1 282 ? 10.285 -18.717 -20.781 1.00 71.81 282 ALA A C 1
ATOM 2195 O O . ALA A 1 282 ? 10.353 -19.951 -20.582 1.00 71.81 282 ALA A O 1
#

Foldseek 3Di:
DAEDQQLLCLLQPADLLLCLVVVLVVVVPDDPVVLVVQQVVLVPQQADPPDPVNPVSVVSSLSSVCSPPDLLVNLCSVPDLDDLVVLQQFWPDRDDDDQDLLNVLLVPLPDPQSSLSSSSSCVSPVRVPPVCVVVCVVCVVVPHDYDHVCVDPVNSVVSSPDDPCCSQPPNDHRNNVLVVCVVPDDPCVSVPDDDDPDDPQLVCCLPLCVQVLCVLLPLVNVVVVNTGRSVVSVVLSVCSNVVVDVCRVVSVVSSVVSLVCCCPVVVDDNVVSVVVSVVRRD